Protein AF-A0A4Q9R613-F1 (afdb_monomer_lite)

Radius of gyration: 25.97 Å; chains: 1; bounding box: 37×60×96 Å

Structure (mmCIF, N/CA/C/O backbone):
data_AF-A0A4Q9R613-F1
#
_entry.id   AF-A0A4Q9R613-F1
#
loop_
_atom_site.group_PDB
_atom_site.id
_atom_site.type_symbol
_atom_site.label_atom_id
_atom_site.label_alt_id
_atom_site.label_comp_id
_atom_site.label_asym_id
_atom_site.label_entity_id
_atom_site.label_seq_id
_atom_site.pdbx_PDB_ins_code
_atom_site.Cartn_x
_atom_site.Cartn_y
_atom_site.Cartn_z
_atom_site.occupancy
_atom_site.B_iso_or_equiv
_atom_site.auth_seq_id
_atom_site.auth_comp_id
_atom_site.auth_asym_id
_atom_site.auth_atom_id
_atom_site.pdbx_PDB_model_num
ATOM 1 N N . MET A 1 1 ? -0.806 25.881 56.736 1.00 41.84 1 MET A N 1
ATOM 2 C CA . MET A 1 1 ? -1.755 25.823 55.605 1.00 41.84 1 MET A CA 1
ATOM 3 C C . MET A 1 1 ? -1.585 27.099 54.798 1.00 41.84 1 MET A C 1
ATOM 5 O O . MET A 1 1 ? -1.853 28.168 55.325 1.00 41.84 1 MET A O 1
ATOM 9 N N . LEU A 1 2 ? -1.012 26.982 53.599 1.00 38.47 2 LEU A N 1
ATOM 10 C CA . LEU A 1 2 ? -0.630 28.079 52.703 1.00 38.47 2 LEU A CA 1
ATOM 11 C C . LEU A 1 2 ? -1.694 28.244 51.614 1.00 38.47 2 LEU A C 1
ATOM 13 O O . LEU A 1 2 ? -1.997 27.278 50.921 1.00 38.47 2 LEU A O 1
ATOM 17 N N . LEU A 1 3 ? -2.214 29.458 51.446 1.00 40.72 3 LEU A N 1
ATOM 18 C CA . LEU A 1 3 ? -2.993 29.877 50.281 1.00 40.72 3 LEU A CA 1
ATOM 19 C C . LEU A 1 3 ? -2.857 31.396 50.138 1.00 40.72 3 LEU A C 1
ATOM 21 O O . LEU A 1 3 ? -3.450 32.140 50.912 1.00 40.72 3 LEU A O 1
ATOM 25 N N . ALA A 1 4 ? -2.070 31.846 49.158 1.00 39.19 4 ALA A N 1
ATOM 26 C CA . ALA A 1 4 ? -2.156 33.205 48.631 1.00 39.19 4 ALA A CA 1
ATOM 27 C C . ALA A 1 4 ? -1.574 33.295 47.205 1.00 39.19 4 ALA A C 1
ATOM 29 O O . ALA A 1 4 ? -0.365 33.335 47.015 1.00 39.19 4 ALA A O 1
ATOM 30 N N . TRP A 1 5 ? -2.487 33.260 46.229 1.00 37.53 5 TRP A N 1
ATOM 31 C CA . TRP A 1 5 ? -2.564 34.068 45.003 1.00 37.53 5 TRP A CA 1
ATOM 32 C C . TRP A 1 5 ? -1.259 34.537 44.327 1.00 37.53 5 TRP A C 1
ATOM 34 O O . TRP A 1 5 ? -0.624 35.491 44.766 1.00 37.53 5 TRP A O 1
ATOM 44 N N . ALA A 1 6 ? -0.953 33.952 43.162 1.00 43.75 6 ALA A N 1
ATOM 45 C CA . ALA A 1 6 ? -0.017 34.510 42.186 1.00 43.75 6 ALA A CA 1
ATOM 46 C C . ALA A 1 6 ? -0.787 35.187 41.038 1.00 43.75 6 ALA A C 1
ATOM 48 O O . ALA A 1 6 ? -1.663 34.584 40.416 1.00 43.75 6 ALA A O 1
ATOM 49 N N . VAL A 1 7 ? -0.456 36.456 40.796 1.00 47.44 7 VAL A N 1
ATOM 50 C CA . VAL A 1 7 ? -1.032 37.336 39.774 1.00 47.44 7 VAL A CA 1
ATOM 51 C C . VAL A 1 7 ? -0.390 37.077 38.408 1.00 47.44 7 VAL A C 1
ATOM 53 O O . VAL A 1 7 ? 0.819 36.901 38.280 1.00 47.44 7 VAL A O 1
ATOM 56 N N . LEU A 1 8 ? -1.258 37.071 37.400 1.00 39.12 8 LEU A N 1
ATOM 57 C CA . LEU A 1 8 ? -1.039 36.848 35.977 1.00 39.12 8 LEU A CA 1
ATOM 58 C C . LEU A 1 8 ? -0.235 38.000 35.336 1.00 39.12 8 LEU A C 1
ATOM 60 O O . LEU A 1 8 ? -0.708 39.133 35.287 1.00 39.12 8 LEU A O 1
ATOM 64 N N . GLY A 1 9 ? 0.961 37.712 34.815 1.00 38.75 9 GLY A N 1
ATOM 65 C CA . GLY A 1 9 ? 1.734 38.627 33.969 1.00 38.75 9 GLY A CA 1
ATOM 66 C C . GLY A 1 9 ? 1.474 38.350 32.488 1.00 38.75 9 GLY A C 1
ATOM 67 O O . GLY A 1 9 ? 1.861 37.303 31.975 1.00 38.75 9 GLY A O 1
ATOM 68 N N . VAL A 1 10 ? 0.811 39.281 31.801 1.00 43.41 10 VAL A N 1
ATOM 69 C CA . VAL A 1 10 ? 0.605 39.258 30.346 1.00 43.41 10 VAL A CA 1
ATOM 70 C C . VAL A 1 10 ? 1.831 39.879 29.674 1.00 43.41 10 VAL A C 1
ATOM 72 O O . VAL A 1 10 ? 2.055 41.081 29.791 1.00 43.41 10 VAL A O 1
ATOM 75 N N . GLN A 1 11 ? 2.616 39.077 28.951 1.00 40.66 11 GLN A N 1
ATOM 76 C CA . GLN A 1 11 ? 3.678 39.575 28.074 1.00 40.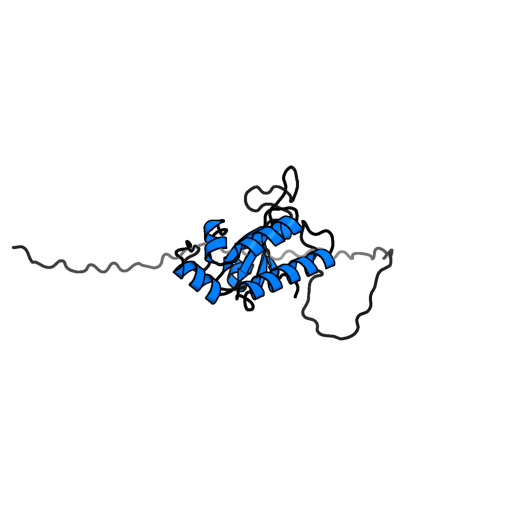66 11 GLN A CA 1
ATOM 77 C C . GLN A 1 11 ? 3.114 39.720 26.653 1.00 40.66 11 GLN A C 1
ATOM 79 O O . GLN A 1 11 ? 2.863 38.731 25.965 1.00 40.66 11 GLN A O 1
ATOM 84 N N . LEU A 1 12 ? 2.902 40.960 26.212 1.00 43.34 12 LEU A N 1
ATOM 85 C CA . LEU A 1 12 ? 2.563 41.286 24.827 1.00 43.34 12 LEU A CA 1
ATOM 86 C C . LEU A 1 12 ? 3.802 41.066 23.945 1.00 43.34 12 LEU A C 1
ATOM 88 O O . LEU A 1 12 ? 4.806 41.763 24.088 1.00 43.34 12 LEU A O 1
ATOM 92 N N . ALA A 1 13 ? 3.740 40.090 23.040 1.00 40.72 13 ALA A N 1
ATOM 93 C CA . ALA A 1 13 ? 4.750 39.896 22.006 1.00 40.72 13 ALA A CA 1
ATOM 94 C C . ALA A 1 13 ? 4.511 40.889 20.856 1.00 40.72 13 ALA A C 1
ATOM 96 O O . ALA A 1 13 ? 3.443 40.907 20.245 1.00 40.72 13 ALA A O 1
ATOM 97 N N . THR A 1 14 ? 5.507 41.720 20.561 1.00 48.66 14 THR A N 1
ATOM 98 C CA . THR A 1 14 ? 5.536 42.602 19.389 1.00 48.66 14 THR A CA 1
ATOM 99 C C . THR A 1 14 ? 5.897 41.812 18.121 1.00 48.66 14 THR A C 1
ATOM 101 O O . THR A 1 14 ? 6.698 40.873 18.191 1.00 48.66 14 THR A O 1
ATOM 104 N N . PRO A 1 15 ? 5.355 42.158 16.936 1.00 41.09 15 PRO A N 1
ATOM 105 C CA . PRO A 1 15 ? 5.739 41.498 15.695 1.00 41.09 15 PRO A CA 1
ATOM 106 C C . PRO A 1 15 ? 7.130 41.958 15.241 1.00 41.09 15 PRO A C 1
ATOM 108 O O . PRO A 1 15 ? 7.387 43.142 15.021 1.00 41.09 15 PRO A O 1
ATOM 111 N N . LYS A 1 16 ? 8.037 40.992 15.070 1.00 36.28 16 LYS A N 1
ATOM 112 C CA . LYS A 1 16 ? 9.360 41.194 14.476 1.00 36.28 16 LYS A CA 1
ATOM 113 C C . LYS A 1 16 ? 9.211 41.353 12.961 1.00 36.28 16 LYS A C 1
ATOM 115 O O . LYS A 1 16 ? 8.991 40.378 12.249 1.00 36.28 16 LYS A O 1
ATOM 120 N N . VAL A 1 17 ? 9.331 42.589 12.482 1.00 42.28 17 VAL A N 1
ATOM 121 C CA . VAL A 1 17 ? 9.425 42.924 11.056 1.00 42.28 17 VAL A CA 1
ATOM 122 C C . VAL A 1 17 ? 10.779 42.437 10.537 1.00 42.28 17 VAL A C 1
ATOM 124 O O . VAL A 1 17 ? 11.825 42.911 10.974 1.00 42.28 17 VAL A O 1
ATOM 127 N N . ALA A 1 18 ? 10.764 41.461 9.631 1.00 39.81 18 ALA A N 1
ATOM 128 C CA . ALA A 1 18 ? 11.949 41.029 8.903 1.00 39.81 18 ALA A CA 1
ATOM 129 C C . ALA A 1 18 ? 12.088 41.874 7.630 1.00 39.81 18 ALA A C 1
ATOM 131 O O . ALA A 1 18 ? 11.365 41.691 6.655 1.00 39.81 18 ALA A O 1
ATOM 132 N N . SER A 1 19 ? 13.020 42.821 7.666 1.00 41.97 19 SER A N 1
ATOM 133 C CA . SER A 1 19 ? 13.536 43.554 6.514 1.00 41.97 19 SER A CA 1
ATOM 134 C C . SER A 1 19 ? 14.522 42.677 5.733 1.00 41.97 19 SER A C 1
ATOM 136 O O . SER A 1 19 ? 15.559 42.291 6.275 1.00 41.97 19 SER A O 1
ATOM 138 N N . GLY A 1 20 ? 14.213 42.390 4.468 1.00 38.34 20 GLY A N 1
ATOM 139 C CA . GLY A 1 20 ? 15.108 41.763 3.492 1.00 38.34 20 GLY A CA 1
ATOM 140 C C . GLY A 1 20 ? 15.030 42.511 2.152 1.00 38.34 20 GLY A C 1
ATOM 141 O O . GLY A 1 20 ? 13.971 43.060 1.843 1.00 38.34 20 GLY A O 1
ATOM 142 N N . PRO A 1 21 ? 16.138 42.615 1.397 1.00 41.75 21 PRO A N 1
ATOM 143 C CA . PRO A 1 21 ? 16.305 43.634 0.368 1.00 41.75 21 PRO A CA 1
ATOM 144 C C . PRO A 1 21 ? 15.532 43.334 -0.919 1.00 41.75 21 PRO A C 1
ATOM 146 O O . PRO A 1 21 ? 15.518 42.214 -1.428 1.00 41.75 21 PRO A O 1
ATOM 149 N N . PHE A 1 22 ? 14.947 44.401 -1.462 1.00 35.00 22 PHE A N 1
ATOM 150 C CA . PHE A 1 22 ? 14.488 44.512 -2.839 1.00 35.00 22 PHE A CA 1
ATOM 151 C C . PHE A 1 22 ? 15.653 44.238 -3.799 1.00 35.00 22 PHE A C 1
ATOM 153 O O . PHE A 1 22 ? 16.636 44.976 -3.795 1.00 35.00 22 PHE A O 1
ATOM 160 N N . TYR A 1 23 ? 15.523 43.227 -4.659 1.00 36.41 23 TYR A N 1
ATOM 161 C CA . TYR A 1 23 ? 16.289 43.169 -5.901 1.00 36.41 23 T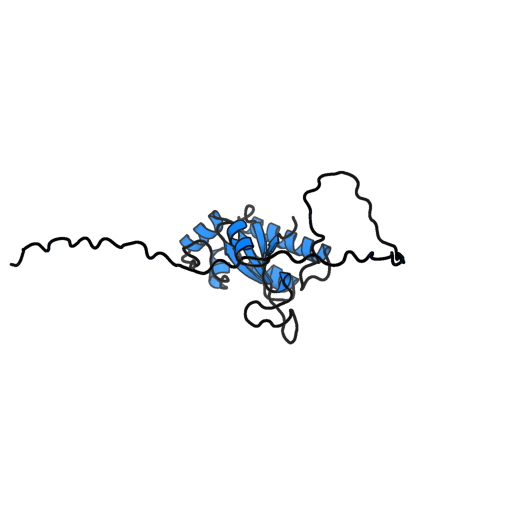YR A CA 1
ATOM 162 C C . TYR A 1 23 ? 15.419 43.717 -7.029 1.00 36.41 23 TYR A C 1
ATOM 164 O O . TYR A 1 23 ? 14.466 43.082 -7.474 1.00 36.41 23 TYR A O 1
ATOM 172 N N . ALA A 1 24 ? 15.760 44.930 -7.458 1.00 36.12 24 ALA A N 1
ATOM 173 C CA . ALA A 1 24 ? 15.358 45.479 -8.738 1.00 36.12 24 ALA A CA 1
ATOM 174 C C . ALA A 1 24 ? 16.059 44.684 -9.850 1.00 36.12 24 ALA A C 1
ATOM 176 O O . ALA A 1 24 ? 17.286 44.572 -9.851 1.00 36.12 24 ALA A O 1
ATOM 177 N N . ALA A 1 25 ? 15.291 44.130 -10.786 1.00 34.41 25 ALA A N 1
ATOM 178 C CA . ALA A 1 25 ? 15.826 43.618 -12.039 1.00 34.41 25 ALA A CA 1
ATOM 179 C C . ALA A 1 25 ? 15.657 44.708 -13.101 1.00 34.41 25 ALA A C 1
ATOM 181 O O . ALA A 1 25 ? 14.560 44.952 -13.597 1.00 34.41 25 ALA A O 1
ATOM 182 N N . THR A 1 26 ? 16.763 45.390 -13.380 1.00 36.84 26 THR A N 1
ATOM 183 C CA . THR A 1 26 ? 16.955 46.291 -14.514 1.00 36.84 26 THR A CA 1
ATOM 184 C C . THR A 1 26 ? 16.805 45.516 -15.821 1.00 36.84 26 THR A C 1
ATOM 186 O O . THR A 1 26 ? 17.412 44.459 -15.999 1.00 36.84 26 THR A O 1
ATOM 189 N N . GLU A 1 27 ? 16.011 46.059 -16.740 1.00 37.31 27 GLU A N 1
ATOM 190 C CA . GLU A 1 27 ? 15.925 45.612 -18.126 1.00 37.31 27 GLU A CA 1
ATOM 191 C C . GLU A 1 27 ? 17.271 45.790 -18.834 1.00 37.31 27 GLU A C 1
ATOM 193 O O . GLU A 1 27 ? 17.858 46.870 -18.822 1.00 37.31 27 GLU A O 1
ATOM 198 N N . HIS A 1 28 ? 17.729 44.746 -19.520 1.00 34.09 28 HIS A N 1
ATOM 199 C CA . HIS A 1 28 ? 18.674 44.885 -20.618 1.00 34.09 28 HIS A CA 1
ATOM 200 C C . HIS A 1 28 ? 18.136 44.120 -21.823 1.00 34.09 28 HIS A C 1
ATOM 202 O O . HIS A 1 28 ? 18.095 42.891 -21.858 1.00 34.09 28 HIS A O 1
ATOM 208 N N . HIS A 1 29 ? 17.717 44.897 -22.819 1.00 36.06 29 HIS A N 1
ATOM 209 C CA . HIS A 1 29 ? 17.602 44.479 -24.206 1.00 36.06 29 HIS A CA 1
ATOM 210 C C . HIS A 1 29 ? 18.889 43.781 -24.651 1.00 36.06 29 HIS A C 1
ATOM 212 O O . HIS A 1 29 ? 19.963 44.262 -24.301 1.00 36.06 29 HIS A O 1
ATOM 218 N N . LEU A 1 30 ? 18.767 42.710 -25.445 1.00 38.47 30 LEU A N 1
ATOM 219 C CA . LEU A 1 30 ? 19.595 42.398 -26.621 1.00 38.47 30 LEU A CA 1
ATOM 220 C C . LEU A 1 30 ? 19.184 41.034 -27.220 1.00 38.47 30 LEU A C 1
ATOM 222 O O . LEU A 1 30 ? 19.173 40.017 -26.537 1.00 38.47 30 LEU A O 1
ATOM 226 N N . GLY A 1 31 ? 18.922 41.026 -28.533 1.00 32.59 31 GLY A N 1
ATOM 227 C CA . GLY A 1 31 ? 19.258 39.897 -29.408 1.00 32.59 31 GLY A CA 1
ATOM 228 C C . GLY A 1 31 ? 18.216 38.794 -29.607 1.00 32.59 31 GLY A C 1
ATOM 229 O O . GLY A 1 31 ? 18.393 37.676 -29.135 1.00 32.59 31 GLY A O 1
ATOM 230 N N . VAL A 1 32 ? 17.198 39.050 -30.434 1.00 37.50 32 VAL A N 1
ATOM 231 C CA . VAL A 1 32 ? 16.425 37.975 -31.078 1.00 37.50 32 VAL A CA 1
ATOM 232 C C . VAL A 1 32 ? 17.303 37.358 -32.167 1.00 37.50 32 VAL A C 1
ATOM 234 O O . VAL A 1 32 ? 17.551 37.992 -33.192 1.00 37.50 32 VAL A O 1
ATOM 237 N N . THR A 1 33 ? 17.778 36.128 -31.967 1.00 39.47 33 THR A N 1
ATOM 238 C CA . THR A 1 33 ? 18.325 35.311 -33.056 1.00 39.47 33 THR A CA 1
ATOM 239 C C . THR A 1 33 ? 17.400 34.132 -33.335 1.00 39.47 33 THR A C 1
ATOM 241 O O . THR A 1 33 ? 17.069 33.315 -32.482 1.00 39.47 33 THR A O 1
ATOM 244 N N . ARG A 1 34 ? 16.924 34.155 -34.578 1.00 35.78 34 ARG A N 1
ATOM 245 C CA . ARG A 1 34 ? 16.162 33.158 -35.322 1.00 35.78 34 ARG A CA 1
ATOM 246 C C . ARG A 1 34 ? 16.779 31.763 -35.165 1.00 35.78 34 ARG A C 1
ATOM 248 O O . ARG A 1 34 ? 17.909 31.560 -35.592 1.00 35.78 34 ARG A O 1
ATOM 255 N N . TRP A 1 35 ? 16.012 30.806 -34.645 1.00 33.69 35 TRP A N 1
ATOM 256 C CA . TRP A 1 35 ? 16.335 29.385 -34.779 1.00 33.69 35 TRP A CA 1
ATOM 257 C C . TRP A 1 35 ? 15.695 28.839 -36.054 1.00 33.69 35 TRP A C 1
ATOM 259 O O . TRP A 1 35 ? 14.472 28.766 -36.180 1.00 33.69 35 TRP A O 1
ATOM 269 N N . GLU A 1 36 ? 16.559 28.520 -37.016 1.00 35.16 36 GLU A N 1
ATOM 270 C CA . GLU A 1 36 ? 16.264 27.692 -38.179 1.00 35.16 36 GLU A CA 1
ATOM 271 C C . GLU A 1 36 ? 15.784 26.297 -37.766 1.00 35.16 36 GLU A C 1
ATOM 273 O O . GLU A 1 36 ? 16.200 25.725 -36.758 1.00 35.16 36 GLU A O 1
ATOM 278 N N . ALA A 1 37 ? 14.890 25.760 -38.591 1.00 41.53 37 ALA A N 1
ATOM 279 C CA . ALA A 1 37 ? 14.351 24.420 -38.494 1.00 41.53 37 ALA A CA 1
ATOM 280 C C . ALA A 1 37 ? 15.439 23.349 -38.691 1.00 41.53 37 ALA A C 1
ATOM 282 O O . ALA A 1 37 ? 16.203 23.404 -39.651 1.00 41.53 37 ALA A O 1
ATOM 283 N N . ALA A 1 38 ? 15.424 22.321 -37.840 1.00 35.16 38 ALA A N 1
ATOM 284 C CA . ALA A 1 38 ? 16.093 21.047 -38.089 1.00 35.16 38 ALA A CA 1
ATOM 285 C C . ALA A 1 38 ? 15.040 19.946 -38.348 1.00 35.16 38 ALA A C 1
ATOM 287 O O . ALA A 1 38 ? 13.942 19.995 -37.780 1.00 35.16 38 ALA A O 1
ATOM 288 N N . PRO A 1 39 ? 15.331 18.981 -39.239 1.00 39.78 39 PRO A N 1
ATOM 289 C CA . PRO A 1 39 ? 14.332 18.126 -39.865 1.00 39.78 39 PRO A CA 1
ATOM 290 C C . PRO A 1 39 ? 13.837 17.016 -38.935 1.00 39.78 39 PRO A C 1
ATOM 292 O O . PRO A 1 39 ? 14.596 16.380 -38.206 1.00 39.78 39 PRO A O 1
ATOM 295 N N . ARG A 1 40 ? 12.532 16.749 -39.024 1.00 39.97 40 ARG A N 1
ATOM 296 C CA . ARG A 1 40 ? 11.885 15.567 -38.455 1.00 39.97 40 ARG A CA 1
ATOM 297 C C . ARG A 1 40 ? 12.304 14.334 -39.257 1.00 39.97 40 ARG A C 1
ATOM 299 O O . ARG A 1 40 ? 11.764 14.100 -40.334 1.00 39.97 40 ARG A O 1
ATOM 306 N N . LEU A 1 41 ? 13.228 13.542 -38.720 1.00 38.50 41 LEU A N 1
ATOM 307 C CA . LEU A 1 41 ? 13.344 12.132 -39.083 1.00 38.50 41 LEU A CA 1
ATOM 308 C C . LEU A 1 41 ? 12.422 11.340 -38.157 1.00 38.50 41 LEU A C 1
ATOM 310 O O . LEU A 1 41 ? 12.597 11.332 -36.939 1.00 38.50 41 LEU A O 1
ATOM 314 N N . GLY A 1 42 ? 11.383 10.768 -38.758 1.00 34.44 42 GLY A N 1
ATOM 315 C CA . GLY A 1 42 ? 10.465 9.856 -38.100 1.00 34.44 42 GLY A CA 1
ATOM 316 C C . GLY A 1 42 ? 11.105 8.495 -37.857 1.00 34.44 42 GLY A C 1
ATOM 317 O O . GLY A 1 42 ? 11.936 8.048 -38.643 1.00 34.44 42 GLY A O 1
ATOM 318 N N . LEU A 1 43 ? 10.663 7.857 -36.776 1.00 39.22 43 LEU A N 1
ATOM 319 C CA . LEU A 1 43 ? 10.394 6.426 -36.757 1.00 39.22 43 LEU A CA 1
ATOM 320 C C . LEU A 1 43 ? 9.097 6.177 -35.960 1.00 39.22 43 LEU A C 1
ATOM 322 O O . LEU A 1 43 ? 9.049 6.276 -34.735 1.00 39.22 43 LEU A O 1
ATOM 326 N N . ASP A 1 44 ? 8.022 6.006 -36.727 1.00 38.62 44 ASP A N 1
ATOM 327 C CA . ASP A 1 44 ? 6.978 4.974 -36.621 1.00 38.62 44 ASP A CA 1
ATOM 328 C C . ASP A 1 44 ? 7.401 3.714 -35.841 1.00 38.62 44 ASP A C 1
ATOM 330 O O . ASP A 1 44 ? 8.566 3.346 -35.820 1.00 38.62 44 ASP A O 1
ATOM 334 N N . ALA A 1 45 ? 6.563 2.940 -35.159 1.00 36.22 45 ALA A N 1
ATOM 335 C CA . ALA A 1 45 ? 5.127 2.838 -34.920 1.00 36.22 45 ALA A CA 1
ATOM 336 C C . ALA A 1 45 ? 5.003 2.330 -33.459 1.00 36.22 45 ALA A C 1
ATOM 338 O O . ALA A 1 45 ? 5.976 1.835 -32.907 1.00 36.22 45 ALA A O 1
ATOM 339 N N . TRP A 1 46 ? 3.941 2.577 -32.700 1.00 30.09 46 TRP A N 1
ATOM 340 C CA . TRP A 1 46 ? 2.795 1.680 -32.532 1.00 30.09 46 TRP A CA 1
ATOM 341 C C . TRP A 1 46 ? 1.653 2.552 -31.990 1.00 30.09 46 TRP A C 1
ATOM 343 O O . TRP A 1 46 ? 1.607 2.896 -30.811 1.00 30.09 46 TRP A O 1
ATOM 353 N N . THR A 1 47 ? 0.749 2.965 -32.872 1.00 33.69 47 THR A N 1
ATOM 354 C CA . THR A 1 47 ? -0.492 3.663 -32.531 1.00 33.69 47 THR A CA 1
ATOM 355 C C . THR A 1 47 ? -1.626 2.651 -32.453 1.00 33.69 47 THR A C 1
ATOM 357 O O . THR A 1 47 ? -2.198 2.267 -33.472 1.00 33.69 47 THR A O 1
ATOM 360 N N . THR A 1 48 ? -2.015 2.251 -31.244 1.00 35.59 48 THR A N 1
ATOM 361 C CA . THR A 1 48 ? -3.326 1.628 -31.027 1.00 35.59 48 THR A CA 1
ATOM 362 C C . THR A 1 48 ? -4.340 2.738 -30.772 1.00 35.59 48 THR A C 1
ATOM 364 O O . THR A 1 48 ? -4.338 3.408 -29.742 1.00 35.59 48 THR A O 1
ATOM 367 N N . LYS A 1 49 ? -5.173 2.979 -31.782 1.00 32.31 49 LYS A N 1
ATOM 368 C CA . LYS A 1 49 ? -6.249 3.966 -31.803 1.00 32.31 49 LYS A CA 1
ATOM 369 C C . LYS A 1 49 ? -7.397 3.493 -30.906 1.00 32.31 49 LYS A C 1
ATOM 371 O O . LYS A 1 49 ? -8.161 2.627 -31.318 1.00 32.31 49 LYS A O 1
ATOM 376 N N . PHE A 1 50 ? -7.564 4.103 -29.735 1.00 37.38 50 PHE A N 1
ATOM 377 C CA . PHE A 1 50 ? -8.850 4.109 -29.036 1.00 37.38 50 PHE A CA 1
ATOM 378 C C . PHE A 1 50 ? -9.475 5.492 -29.187 1.00 37.38 50 PHE A C 1
ATOM 380 O O . PHE A 1 50 ? -8.980 6.490 -28.672 1.00 37.38 50 PHE A O 1
ATOM 387 N N . ALA A 1 51 ? -10.533 5.543 -29.992 1.00 39.56 51 ALA A N 1
ATOM 388 C CA . ALA A 1 51 ? -11.395 6.699 -30.120 1.00 39.56 51 ALA A CA 1
ATOM 389 C C . ALA A 1 51 ? -12.393 6.690 -28.960 1.00 39.56 51 ALA A C 1
ATOM 391 O O . ALA A 1 51 ? -13.138 5.722 -28.824 1.00 39.56 51 ALA A O 1
ATOM 392 N N . SER A 1 52 ? -12.389 7.750 -28.153 1.00 41.91 52 SER A N 1
ATOM 393 C CA . SER A 1 52 ? -13.544 8.477 -27.589 1.00 41.91 52 SER A CA 1
ATOM 394 C C . SER A 1 52 ? -13.032 9.316 -26.422 1.00 41.91 52 SER A C 1
ATOM 396 O O . SER A 1 52 ? -12.366 8.803 -25.527 1.00 41.91 52 SER A O 1
ATOM 398 N N .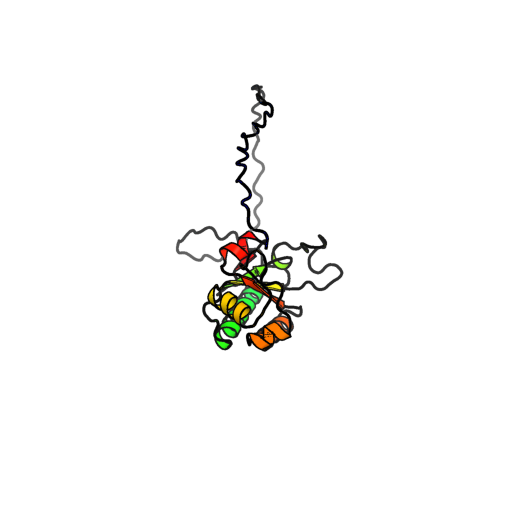 GLY A 1 53 ? -13.245 10.626 -26.514 1.00 46.69 53 GLY A N 1
ATOM 399 C CA . GLY A 1 53 ? -12.659 11.617 -25.626 1.00 46.69 53 GLY A CA 1
ATOM 400 C C . GLY A 1 53 ? -13.175 11.527 -24.196 1.00 46.69 53 GLY A C 1
ATOM 401 O O . GLY A 1 53 ? -14.372 11.420 -23.981 1.00 46.69 53 GLY A O 1
ATOM 402 N N . ASP A 1 54 ? -12.229 11.623 -23.267 1.00 34.59 54 ASP A N 1
ATOM 403 C CA . ASP A 1 54 ? -12.311 12.443 -22.062 1.00 34.59 54 ASP A CA 1
ATOM 404 C C . ASP A 1 54 ? -10.872 12.717 -21.609 1.00 34.59 54 ASP A C 1
ATOM 406 O O . ASP A 1 54 ? -10.158 11.859 -21.089 1.00 34.59 54 ASP A O 1
ATOM 410 N N . THR A 1 55 ? -10.384 13.920 -21.906 1.00 40.66 55 THR A N 1
ATOM 411 C CA . THR A 1 55 ? -9.038 14.358 -21.536 1.00 40.66 55 THR A CA 1
ATOM 412 C C . THR A 1 55 ? -9.017 14.812 -20.083 1.00 40.66 55 THR A C 1
ATOM 414 O O . THR A 1 55 ? -9.239 15.984 -19.788 1.00 40.66 55 THR A O 1
ATOM 417 N N . VAL A 1 56 ? -8.655 13.901 -19.184 1.00 39.34 56 VAL A N 1
ATOM 418 C CA . VAL A 1 56 ? -7.892 14.249 -17.980 1.00 39.34 56 VAL A CA 1
ATOM 419 C C . VAL A 1 56 ? -6.498 13.680 -18.211 1.00 39.34 56 VAL A C 1
ATOM 421 O O . VAL A 1 56 ? -6.349 12.480 -18.416 1.00 39.34 56 VAL A O 1
ATOM 424 N N . GLY A 1 57 ? -5.486 14.543 -18.306 1.00 34.84 57 GLY A N 1
ATOM 425 C CA . GLY A 1 57 ? -4.144 14.179 -18.759 1.00 34.84 57 GLY A CA 1
ATOM 426 C C . GLY A 1 57 ? -3.466 13.116 -17.891 1.00 34.84 57 GLY A C 1
ATOM 427 O O . GLY A 1 57 ? -2.717 13.445 -16.974 1.00 34.84 57 GLY A O 1
ATOM 428 N N . ALA A 1 58 ? -3.659 11.842 -18.227 1.00 39.34 58 ALA A N 1
ATOM 429 C CA . ALA A 1 58 ? -2.785 10.769 -17.792 1.00 39.34 58 ALA A CA 1
ATOM 430 C C . ALA A 1 58 ? -1.477 10.905 -18.578 1.00 39.34 58 ALA A C 1
ATOM 432 O O . ALA A 1 58 ? -1.359 10.468 -19.723 1.00 39.34 58 ALA A O 1
ATOM 433 N N . LYS A 1 59 ? -0.485 11.565 -17.969 1.00 39.53 59 LYS A N 1
ATOM 434 C CA . LYS A 1 59 ? 0.926 11.395 -18.340 1.00 39.53 59 LYS A CA 1
ATOM 435 C C . LYS A 1 59 ? 1.128 9.889 -18.503 1.00 39.53 59 LYS A C 1
ATOM 437 O O . LYS A 1 59 ? 0.826 9.187 -17.544 1.00 39.53 59 LYS A O 1
ATOM 442 N N . ALA A 1 60 ? 1.558 9.407 -19.674 1.00 42.84 60 ALA A N 1
ATOM 443 C CA . ALA A 1 60 ? 1.829 7.985 -19.884 1.00 42.84 60 ALA A CA 1
ATOM 444 C C . ALA A 1 60 ? 2.718 7.502 -18.732 1.00 42.84 60 ALA A C 1
ATOM 446 O O . ALA A 1 60 ? 3.891 7.875 -18.643 1.00 42.84 60 ALA A O 1
ATOM 447 N N . THR A 1 61 ? 2.118 6.814 -17.765 1.00 56.88 61 THR A N 1
ATOM 448 C CA . THR A 1 61 ? 2.778 6.462 -16.519 1.00 56.88 61 THR A CA 1
ATOM 449 C C . THR A 1 61 ? 3.743 5.365 -16.891 1.00 56.88 61 THR A C 1
ATOM 451 O O . THR A 1 61 ? 3.337 4.243 -17.185 1.00 56.88 61 THR A O 1
ATOM 454 N N . ALA A 1 62 ? 5.029 5.714 -16.958 1.00 80.06 62 ALA A N 1
ATOM 455 C CA . ALA A 1 62 ? 6.079 4.722 -17.068 1.00 80.06 62 ALA A CA 1
ATOM 456 C C . ALA A 1 62 ? 5.802 3.641 -16.018 1.00 80.06 62 ALA A C 1
ATOM 458 O O . ALA A 1 62 ? 5.546 3.965 -14.855 1.00 80.06 62 ALA A O 1
ATOM 459 N N . VAL A 1 63 ? 5.790 2.382 -16.458 1.00 90.62 63 VAL A N 1
ATOM 460 C CA . VAL A 1 63 ? 5.554 1.231 -15.585 1.00 90.62 63 VAL A CA 1
ATOM 461 C C . VAL A 1 63 ? 6.495 1.355 -14.381 1.00 90.62 63 VAL A C 1
ATOM 463 O O . VAL A 1 63 ? 7.704 1.526 -14.593 1.00 90.62 63 VAL A O 1
ATOM 466 N N . PRO A 1 64 ? 5.979 1.337 -13.135 1.00 94.75 64 PRO A N 1
ATOM 467 C CA . PRO A 1 64 ? 6.831 1.469 -11.964 1.00 94.75 64 PRO A CA 1
ATOM 468 C C . PRO A 1 64 ? 7.929 0.401 -11.942 1.00 94.75 64 PRO A C 1
ATOM 470 O O . PRO A 1 64 ? 7.771 -0.705 -12.465 1.00 94.75 64 PRO A O 1
ATOM 473 N N . LYS A 1 65 ? 9.073 0.731 -11.341 1.00 95.31 65 LYS A N 1
ATOM 474 C CA . LYS A 1 65 ? 10.194 -0.204 -11.235 1.00 95.31 65 LYS A CA 1
ATOM 475 C C . LYS A 1 65 ? 9.779 -1.435 -10.436 1.00 95.31 65 LYS A C 1
ATOM 477 O O . LYS A 1 65 ? 9.017 -1.333 -9.483 1.00 95.31 65 LYS A O 1
ATOM 482 N N . GLY A 1 66 ? 10.306 -2.588 -10.835 1.00 94.19 66 GLY A N 1
ATOM 483 C CA . GLY A 1 66 ? 9.978 -3.882 -10.240 1.00 94.19 66 GLY A CA 1
ATOM 484 C C . GLY A 1 66 ? 8.816 -4.615 -10.914 1.00 94.19 66 GLY A C 1
ATOM 485 O O . GLY A 1 66 ? 8.640 -5.791 -10.624 1.00 94.19 66 GLY A O 1
ATOM 486 N N . PHE A 1 67 ? 8.091 -3.974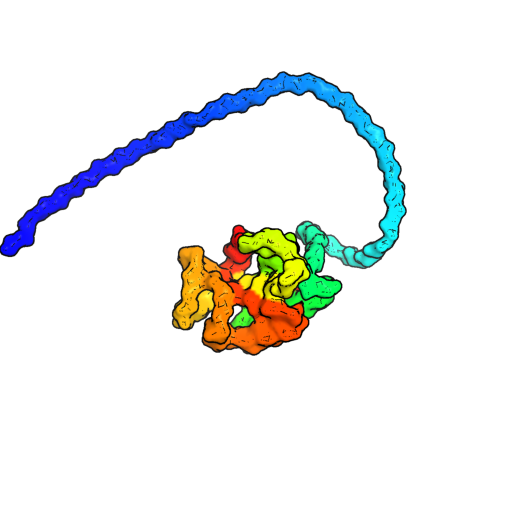 -11.839 1.00 95.94 67 PHE A N 1
ATOM 487 C CA . PHE A 1 67 ? 7.124 -4.640 -12.716 1.00 95.94 67 PHE A CA 1
ATOM 488 C C . PHE A 1 67 ? 7.718 -4.872 -14.103 1.00 95.94 67 PHE A C 1
ATOM 490 O O . PHE A 1 67 ? 8.435 -4.028 -14.645 1.00 95.94 67 PHE A O 1
ATOM 497 N N . SER A 1 68 ? 7.395 -6.020 -14.690 1.00 93.81 68 SER A N 1
ATOM 498 C CA . SER A 1 68 ? 7.873 -6.410 -16.023 1.00 93.81 68 SER A CA 1
ATOM 499 C C . SER A 1 68 ? 7.121 -5.714 -17.162 1.00 93.81 68 SER A C 1
ATOM 501 O O . SER A 1 68 ? 7.653 -5.556 -18.259 1.00 93.81 68 SER A O 1
ATOM 503 N N . SER A 1 69 ? 5.874 -5.306 -16.914 1.00 94.19 69 SER A N 1
ATOM 504 C CA . SER A 1 69 ? 4.973 -4.709 -17.901 1.00 94.19 69 SER A CA 1
ATOM 505 C C . SER A 1 69 ? 3.823 -3.954 -17.227 1.00 94.19 69 SER A C 1
ATOM 507 O O . SER A 1 69 ? 3.607 -4.068 -16.019 1.00 94.19 69 SER A O 1
ATOM 509 N N . ALA A 1 70 ? 3.054 -3.198 -18.016 1.00 93.81 70 ALA A N 1
ATOM 510 C CA . ALA A 1 70 ? 1.828 -2.561 -17.538 1.00 93.81 70 ALA A CA 1
ATOM 511 C C . ALA A 1 70 ? 0.779 -3.596 -17.088 1.00 93.81 70 ALA A C 1
ATOM 513 O O . ALA A 1 70 ? 0.112 -3.378 -16.081 1.00 93.81 70 ALA A O 1
ATOM 514 N N . ASP A 1 71 ? 0.690 -4.740 -17.773 1.00 95.06 71 ASP A N 1
ATOM 515 C CA . ASP A 1 71 ? -0.222 -5.833 -17.411 1.00 95.06 71 ASP A CA 1
ATOM 516 C C . ASP A 1 71 ? 0.162 -6.483 -16.079 1.00 95.06 71 ASP A C 1
ATOM 518 O O . ASP A 1 71 ? -0.702 -6.831 -15.277 1.00 95.06 71 ASP A O 1
ATOM 522 N N . ASP A 1 72 ? 1.460 -6.638 -15.821 1.00 95.69 72 ASP A N 1
ATOM 523 C CA . ASP A 1 72 ? 1.969 -7.144 -14.545 1.00 95.69 72 ASP A CA 1
ATOM 524 C C . ASP A 1 72 ? 1.599 -6.201 -13.390 1.00 95.69 72 ASP A C 1
ATOM 526 O O . ASP A 1 72 ? 1.053 -6.634 -12.372 1.00 95.69 72 ASP A O 1
ATOM 530 N N . PHE A 1 73 ? 1.775 -4.892 -13.598 1.00 96.56 73 PHE A N 1
ATOM 531 C CA . PHE A 1 73 ? 1.345 -3.866 -12.649 1.00 96.56 73 PHE A CA 1
ATOM 532 C C . PHE A 1 73 ? -0.177 -3.857 -12.436 1.00 96.56 73 PHE A C 1
ATOM 534 O O . PHE A 1 73 ? -0.641 -3.777 -11.297 1.00 96.56 73 PHE A O 1
ATOM 541 N N . ALA A 1 74 ? -0.964 -3.995 -13.505 1.00 96.00 74 ALA A N 1
ATOM 542 C CA . ALA A 1 74 ? -2.420 -4.056 -13.421 1.00 96.00 74 ALA A CA 1
ATOM 543 C C . ALA A 1 74 ? -2.899 -5.282 -12.638 1.00 96.00 74 ALA A C 1
ATOM 545 O O . ALA A 1 74 ? -3.729 -5.155 -11.740 1.00 96.00 74 ALA A O 1
ATOM 546 N N . ARG A 1 75 ? -2.323 -6.461 -12.898 1.00 97.06 75 ARG A N 1
ATOM 547 C CA . ARG A 1 75 ? -2.657 -7.681 -12.149 1.00 97.06 75 ARG A CA 1
ATOM 548 C C . ARG A 1 75 ? -2.246 -7.587 -10.681 1.00 97.06 75 ARG A C 1
ATOM 550 O O . ARG A 1 75 ? -2.976 -8.069 -9.828 1.00 97.06 75 ARG A O 1
ATOM 557 N N . PHE A 1 76 ? -1.110 -6.960 -10.368 1.00 98.06 76 PHE A N 1
ATOM 558 C CA . PHE A 1 76 ? -0.736 -6.681 -8.979 1.00 98.06 76 PHE A CA 1
ATOM 559 C C . PHE A 1 76 ? -1.756 -5.760 -8.290 1.00 98.06 76 PHE A C 1
ATOM 561 O O . PHE A 1 76 ? -2.110 -5.985 -7.131 1.00 98.06 76 PHE A O 1
ATOM 568 N N . GLY A 1 77 ? -2.262 -4.750 -9.006 1.00 97.56 77 GLY A N 1
ATOM 569 C CA . GLY A 1 77 ? -3.350 -3.890 -8.539 1.00 97.56 77 GLY A CA 1
ATOM 570 C C . GLY A 1 77 ? -4.630 -4.668 -8.236 1.00 97.56 77 GLY A C 1
ATOM 571 O O . GLY A 1 77 ? -5.157 -4.552 -7.128 1.00 97.56 77 GLY A O 1
ATOM 572 N N . ALA A 1 78 ? -5.068 -5.516 -9.169 1.00 97.69 78 ALA A N 1
ATOM 573 C CA . ALA A 1 78 ? -6.238 -6.377 -9.003 1.00 97.69 78 ALA A CA 1
ATOM 574 C C . ALA A 1 78 ? -6.090 -7.319 -7.794 1.00 97.69 78 ALA A C 1
ATOM 576 O O . ALA A 1 78 ? -6.919 -7.286 -6.888 1.00 97.69 78 ALA A O 1
ATOM 577 N N . ASP A 1 79 ? -4.978 -8.058 -7.701 1.00 97.94 79 ASP A N 1
ATOM 578 C CA . ASP A 1 79 ? -4.679 -8.942 -6.566 1.00 97.94 79 ASP A CA 1
ATOM 579 C C . ASP A 1 79 ? -4.717 -8.200 -5.220 1.00 97.94 79 ASP A C 1
ATOM 581 O O . ASP A 1 79 ? -5.217 -8.727 -4.220 1.00 97.94 79 ASP A O 1
ATOM 585 N N . THR A 1 80 ? -4.187 -6.971 -5.188 1.00 98.44 80 THR A N 1
ATOM 586 C CA . THR A 1 80 ? -4.177 -6.134 -3.982 1.00 98.44 80 THR A CA 1
ATOM 587 C C . THR A 1 80 ? -5.600 -5.769 -3.568 1.00 98.44 80 THR A C 1
ATOM 589 O O . THR A 1 80 ? -5.958 -5.926 -2.400 1.00 98.44 80 THR A O 1
ATOM 592 N N . ARG A 1 81 ? -6.433 -5.314 -4.510 1.00 98.19 81 ARG A N 1
ATOM 593 C CA . ARG A 1 81 ? -7.827 -4.916 -4.251 1.00 98.19 81 ARG A CA 1
ATOM 594 C C . ARG A 1 81 ? -8.703 -6.108 -3.868 1.00 98.19 81 ARG A C 1
ATOM 596 O O . ARG A 1 81 ? -9.479 -6.004 -2.916 1.00 98.19 81 ARG A O 1
ATOM 603 N N . ASP A 1 82 ? -8.529 -7.250 -4.522 1.00 97.81 82 ASP A N 1
ATOM 604 C CA . ASP A 1 82 ? -9.225 -8.494 -4.181 1.00 97.81 82 ASP A CA 1
ATOM 605 C C . ASP A 1 82 ? -8.848 -8.972 -2.779 1.00 97.81 82 ASP A C 1
ATOM 607 O O . ASP A 1 82 ? -9.698 -9.396 -1.996 1.00 97.81 82 ASP A O 1
ATOM 611 N N . GLY A 1 83 ? -7.565 -8.885 -2.434 1.00 97.94 83 GLY A N 1
ATOM 612 C CA . GLY A 1 83 ? -7.067 -9.180 -1.098 1.00 97.94 83 GLY A CA 1
ATOM 613 C C . GLY A 1 83 ? -7.642 -8.275 -0.017 1.00 97.94 83 GLY A C 1
ATOM 614 O O . GLY A 1 83 ? -8.109 -8.767 1.009 1.00 97.94 83 GLY A O 1
ATOM 615 N N . LEU A 1 84 ? -7.646 -6.963 -0.258 1.00 98.44 84 LEU A N 1
ATOM 616 C CA . LEU A 1 84 ? -8.244 -5.983 0.649 1.00 98.44 84 LEU A CA 1
ATOM 617 C C . LEU A 1 84 ? -9.742 -6.245 0.820 1.00 98.44 84 LEU A C 1
ATOM 619 O O . LEU A 1 84 ? -10.235 -6.261 1.944 1.00 98.44 84 LEU A O 1
ATOM 623 N N . THR A 1 85 ? -10.454 -6.538 -0.268 1.00 98.00 85 THR A N 1
ATOM 624 C CA . THR A 1 85 ? -11.881 -6.882 -0.235 1.00 98.00 85 THR A CA 1
ATOM 625 C C . THR A 1 85 ? -12.137 -8.138 0.596 1.00 98.00 85 THR A C 1
ATOM 627 O O . THR A 1 85 ? -12.999 -8.119 1.472 1.00 98.00 85 THR A O 1
ATOM 630 N N . ARG A 1 86 ? -11.348 -9.205 0.401 1.00 97.62 86 ARG A N 1
ATOM 631 C CA . ARG A 1 86 ? -11.426 -10.437 1.210 1.00 97.62 86 ARG A CA 1
ATOM 632 C C . ARG A 1 86 ? -11.147 -10.195 2.695 1.00 97.62 86 ARG A C 1
ATOM 634 O O . ARG A 1 86 ? -11.738 -10.870 3.531 1.00 97.62 86 ARG A O 1
ATOM 641 N N . ALA A 1 87 ? -10.289 -9.230 3.020 1.00 96.81 87 ALA A N 1
ATOM 642 C CA . ALA A 1 87 ? -10.005 -8.811 4.393 1.00 96.81 87 ALA A CA 1
ATOM 643 C C . ALA A 1 87 ? -11.068 -7.857 4.986 1.00 96.81 87 ALA A C 1
ATOM 645 O O . ALA A 1 87 ? -10.948 -7.453 6.140 1.00 96.81 87 ALA A O 1
ATOM 646 N N . GLY A 1 88 ? -12.115 -7.505 4.229 1.00 97.81 88 GLY A N 1
ATOM 647 C CA . GLY A 1 88 ? -13.191 -6.613 4.675 1.00 97.81 88 GLY A CA 1
ATOM 648 C C . GLY A 1 88 ? -12.932 -5.124 4.429 1.00 97.81 88 GLY A C 1
ATOM 649 O O . GLY A 1 88 ? -13.625 -4.283 4.994 1.00 97.81 88 GLY A O 1
ATOM 650 N N . TYR A 1 89 ? -11.960 -4.786 3.581 1.00 97.69 89 TYR A N 1
ATOM 651 C CA . TYR A 1 89 ? -11.487 -3.424 3.321 1.00 97.69 89 TYR A CA 1
ATOM 652 C C . TYR A 1 89 ? -11.655 -2.995 1.855 1.00 97.69 89 TYR A C 1
ATOM 654 O O . TYR A 1 89 ? -10.768 -2.380 1.265 1.00 97.69 89 TYR A O 1
ATOM 662 N N . GLY A 1 90 ? -12.793 -3.325 1.237 1.00 95.44 90 GLY A N 1
ATOM 663 C CA . GLY A 1 90 ? -13.044 -3.054 -0.189 1.00 95.44 90 GLY A CA 1
ATOM 664 C C . GLY A 1 90 ? -13.108 -1.567 -0.578 1.00 95.44 90 GLY A C 1
ATOM 665 O O . GLY A 1 90 ? -13.057 -1.245 -1.760 1.00 95.44 90 GLY A O 1
ATOM 666 N N . ASN A 1 91 ? -13.207 -0.655 0.393 1.00 94.19 91 ASN A N 1
ATOM 667 C CA . ASN A 1 91 ? -13.197 0.797 0.184 1.00 94.19 91 ASN A CA 1
ATOM 668 C C . ASN A 1 91 ? -11.796 1.431 0.286 1.00 94.19 91 ASN A C 1
ATOM 670 O O . ASN A 1 91 ? -11.669 2.642 0.113 1.00 94.19 91 ASN A O 1
ATOM 674 N N . VAL A 1 92 ? -10.757 0.647 0.589 1.00 97.94 92 VAL A N 1
ATOM 675 C CA . VAL A 1 92 ? -9.379 1.142 0.684 1.00 97.94 92 VAL A CA 1
ATOM 676 C C . VAL A 1 92 ? -8.827 1.428 -0.704 1.00 97.94 92 VAL A C 1
ATOM 678 O O . VAL A 1 92 ? -8.924 0.592 -1.601 1.00 97.94 92 VAL A O 1
ATOM 681 N N . GLU A 1 93 ? -8.171 2.579 -0.856 1.00 98.19 93 GLU A N 1
ATOM 682 C CA . GLU A 1 93 ? -7.430 2.908 -2.071 1.00 98.19 93 GLU A CA 1
ATOM 683 C C . GLU A 1 93 ? -5.935 2.581 -1.890 1.00 98.19 93 GLU A C 1
ATOM 685 O O . GLU A 1 93 ? -5.249 3.258 -1.115 1.00 98.19 93 GLU A O 1
ATOM 690 N N . PRO A 1 94 ? -5.408 1.540 -2.565 1.00 98.12 94 PRO A N 1
ATOM 691 C CA . PRO A 1 94 ? -3.998 1.195 -2.518 1.00 98.12 94 PRO A CA 1
ATOM 692 C C . PRO A 1 94 ? -3.176 2.029 -3.511 1.00 98.12 94 PRO A C 1
ATOM 694 O O . PRO A 1 94 ? -3.509 2.169 -4.691 1.00 98.12 94 PRO A O 1
ATOM 697 N N . ILE A 1 95 ? -2.056 2.559 -3.033 1.00 98.31 95 ILE A N 1
ATOM 698 C CA . ILE A 1 95 ? -1.185 3.479 -3.764 1.00 98.31 95 ILE A CA 1
ATOM 699 C C . ILE A 1 95 ? 0.256 2.984 -3.638 1.00 98.31 95 ILE A C 1
ATOM 701 O O . ILE A 1 95 ? 0.782 2.883 -2.533 1.00 98.31 95 ILE A O 1
ATOM 705 N N . LEU A 1 96 ? 0.917 2.709 -4.761 1.00 97.69 96 LEU A N 1
ATOM 706 C CA . LEU A 1 96 ? 2.344 2.398 -4.783 1.00 97.69 96 LEU A CA 1
ATOM 707 C C . LEU A 1 96 ? 3.153 3.670 -4.529 1.00 97.69 96 LEU A C 1
ATOM 709 O O . LEU A 1 96 ? 2.891 4.710 -5.138 1.00 97.69 96 LEU A O 1
ATOM 713 N N . GLN A 1 97 ? 4.155 3.581 -3.662 1.00 94.94 97 GLN A N 1
ATOM 714 C CA . GLN A 1 97 ? 5.011 4.696 -3.281 1.00 94.94 97 GLN A CA 1
ATOM 715 C C . GLN A 1 97 ? 6.497 4.343 -3.352 1.00 94.94 97 GLN A C 1
ATOM 717 O O . GLN A 1 97 ? 6.914 3.211 -3.600 1.00 94.94 97 GLN A O 1
ATOM 722 N N . GLY A 1 98 ? 7.314 5.364 -3.108 1.00 92.00 98 GLY A N 1
ATOM 723 C CA . GLY A 1 98 ? 8.716 5.180 -2.776 1.00 92.00 98 GLY A CA 1
ATOM 724 C C . GLY A 1 98 ? 9.564 4.805 -3.983 1.00 92.00 98 GLY A C 1
ATOM 725 O O . GLY A 1 98 ? 9.396 5.341 -5.082 1.00 92.00 98 GLY A O 1
ATOM 726 N N . SER A 1 99 ? 10.532 3.920 -3.751 1.00 92.38 99 SER A N 1
ATOM 727 C CA . SER A 1 99 ? 11.612 3.682 -4.712 1.00 92.38 99 SER A CA 1
ATOM 728 C C . SER A 1 99 ? 11.149 3.027 -6.014 1.00 92.38 99 SER A C 1
ATOM 730 O O . SER A 1 99 ? 11.767 3.256 -7.052 1.00 92.38 99 SER A O 1
ATOM 732 N N . ALA A 1 100 ? 10.029 2.298 -5.993 1.00 92.00 100 ALA A N 1
ATOM 733 C CA . ALA A 1 100 ? 9.408 1.749 -7.196 1.00 92.00 100 ALA A CA 1
ATOM 734 C C . ALA A 1 100 ? 8.891 2.851 -8.139 1.00 92.00 100 ALA A C 1
ATOM 736 O O . ALA A 1 100 ? 8.946 2.710 -9.359 1.00 92.00 100 ALA A O 1
ATOM 737 N N . VAL A 1 101 ? 8.439 3.980 -7.585 1.00 93.00 101 VAL A N 1
ATOM 738 C CA . VAL A 1 101 ? 7.918 5.116 -8.360 1.00 93.00 101 VAL A CA 1
ATOM 739 C C . VAL A 1 101 ? 9.042 6.048 -8.813 1.00 93.00 101 VAL A C 1
ATOM 741 O O . VAL A 1 101 ? 9.039 6.525 -9.944 1.00 93.00 101 VAL A O 1
ATOM 744 N N . THR A 1 102 ? 10.018 6.320 -7.946 1.00 91.06 102 THR A N 1
ATOM 745 C CA . THR A 1 102 ? 11.102 7.278 -8.234 1.00 91.06 102 THR A CA 1
ATOM 746 C C . THR A 1 102 ? 12.309 6.658 -8.930 1.00 91.06 102 THR A C 1
ATOM 748 O O . THR A 1 102 ? 13.140 7.384 -9.469 1.00 91.06 102 THR A O 1
ATOM 751 N N . GLY A 1 103 ? 12.454 5.333 -8.873 1.00 90.31 103 GLY A N 1
ATOM 752 C CA . GLY A 1 103 ? 13.659 4.624 -9.294 1.00 90.31 103 GLY A CA 1
ATOM 753 C C . GLY A 1 103 ? 14.834 4.728 -8.318 1.00 90.31 103 GLY A C 1
ATOM 754 O O . GLY A 1 103 ? 15.921 4.261 -8.651 1.00 90.31 103 GLY A O 1
ATOM 755 N N . GLN A 1 104 ? 14.646 5.308 -7.128 1.00 90.56 104 GLN A N 1
ATOM 756 C CA . GLN A 1 104 ? 15.708 5.468 -6.131 1.00 90.56 104 GLN A CA 1
ATOM 757 C C . GLN A 1 104 ? 15.185 5.454 -4.689 1.00 90.56 104 GLN A C 1
ATOM 759 O O . GLN A 1 104 ? 14.105 5.955 -4.376 1.00 90.56 104 GLN A O 1
ATOM 764 N N . SER A 1 105 ? 15.981 4.896 -3.782 1.00 84.69 105 SER A N 1
ATOM 765 C CA . SER A 1 105 ? 15.719 4.886 -2.343 1.00 84.69 105 SER A CA 1
ATOM 766 C C . SER A 1 105 ? 15.687 6.305 -1.780 1.00 84.69 105 SER A C 1
ATOM 768 O O . SER A 1 105 ? 16.659 7.046 -1.905 1.00 84.69 105 SER A O 1
ATOM 770 N N . PHE A 1 106 ? 14.613 6.662 -1.073 1.00 81.75 106 PHE A N 1
ATOM 771 C CA . PHE A 1 106 ? 14.537 7.950 -0.373 1.00 81.75 106 PHE A CA 1
ATOM 772 C C . PHE A 1 106 ? 15.559 8.055 0.770 1.00 81.75 106 PHE A C 1
ATOM 774 O O . PHE A 1 106 ? 16.040 9.141 1.076 1.00 81.75 106 PHE A O 1
ATOM 781 N N . ARG A 1 107 ? 15.904 6.926 1.408 1.00 80.06 107 ARG A N 1
ATOM 782 C CA . ARG A 1 107 ? 16.824 6.899 2.556 1.00 80.06 107 ARG A CA 1
ATOM 783 C C . ARG A 1 107 ? 18.287 7.015 2.138 1.00 80.06 107 ARG A C 1
ATOM 785 O O . ARG A 1 107 ? 19.065 7.645 2.841 1.00 80.06 107 ARG A O 1
ATOM 792 N N . THR A 1 108 ? 18.669 6.344 1.054 1.00 84.94 108 THR A N 1
ATOM 793 C CA . THR A 1 108 ? 20.083 6.150 0.686 1.00 84.94 108 THR A CA 1
ATOM 794 C C . THR A 1 108 ? 20.462 6.784 -0.646 1.00 84.94 108 THR A C 1
ATOM 796 O O . THR A 1 108 ? 21.641 6.805 -0.977 1.00 84.94 108 THR A O 1
ATOM 799 N N . GLY A 1 109 ? 19.494 7.242 -1.445 1.00 86.44 109 GLY A N 1
ATOM 800 C CA . GLY A 1 109 ? 19.730 7.721 -2.812 1.00 86.44 109 GLY A CA 1
ATOM 801 C C . GLY A 1 109 ? 20.142 6.624 -3.801 1.00 86.44 109 GLY A C 1
ATOM 802 O O . GLY A 1 109 ? 20.312 6.898 -4.982 1.00 86.44 109 GLY A O 1
ATOM 803 N N . GLN A 1 110 ? 20.291 5.375 -3.350 1.00 88.50 110 GLN A N 1
ATOM 804 C CA . GLN A 1 110 ? 20.667 4.259 -4.214 1.00 88.50 110 GLN A CA 1
ATOM 805 C C . GLN A 1 110 ? 19.565 3.960 -5.227 1.00 88.50 110 GLN A C 1
ATOM 807 O O . GLN A 1 110 ? 18.383 3.916 -4.869 1.00 88.50 110 GLN A O 1
ATOM 812 N N . ALA A 1 111 ? 19.968 3.690 -6.466 1.00 92.12 111 ALA A N 1
ATOM 813 C CA . ALA A 1 111 ? 19.065 3.279 -7.528 1.00 92.12 111 ALA A CA 1
ATOM 814 C C . ALA A 1 111 ? 18.294 1.998 -7.166 1.00 92.12 111 ALA A C 1
ATOM 816 O O . ALA A 1 111 ? 18.738 1.161 -6.371 1.00 92.12 111 ALA A O 1
ATOM 817 N N . PHE A 1 112 ? 17.106 1.869 -7.747 1.00 92.06 112 PHE A N 1
ATOM 818 C CA . PHE A 1 112 ? 16.258 0.698 -7.600 1.00 92.06 112 PHE A CA 1
ATOM 819 C C . PHE A 1 112 ? 16.966 -0.545 -8.151 1.00 92.06 112 PHE A C 1
ATOM 821 O O . PHE A 1 112 ? 17.433 -0.546 -9.287 1.00 92.06 112 PHE A O 1
ATOM 828 N N . ASP A 1 113 ? 17.037 -1.582 -7.323 1.00 93.12 113 ASP A N 1
ATOM 829 C CA . ASP A 1 113 ? 17.619 -2.900 -7.610 1.00 93.12 113 ASP A CA 1
ATOM 830 C C . ASP A 1 113 ? 19.112 -2.901 -7.999 1.00 93.12 113 ASP A C 1
ATOM 832 O O . ASP A 1 113 ? 19.605 -3.811 -8.662 1.00 93.12 113 ASP A O 1
ATOM 836 N N . VAL A 1 114 ? 19.877 -1.905 -7.537 1.00 90.31 114 VAL A N 1
ATOM 837 C CA . VAL A 1 114 ? 21.342 -1.894 -7.680 1.00 90.31 114 VAL A CA 1
ATOM 838 C C . VAL A 1 114 ? 21.996 -2.359 -6.381 1.00 90.31 114 VAL A C 1
ATOM 840 O O . VAL A 1 114 ? 21.970 -1.656 -5.371 1.00 90.31 114 VAL A O 1
ATOM 843 N N . GLY A 1 115 ? 22.580 -3.563 -6.407 1.00 88.88 115 GLY A N 1
ATOM 844 C CA . GLY A 1 115 ? 23.272 -4.167 -5.258 1.00 88.88 115 GLY A CA 1
ATOM 845 C C . GLY A 1 115 ? 22.348 -4.632 -4.124 1.00 88.88 115 GLY A C 1
ATOM 846 O O . GLY A 1 115 ? 22.824 -4.934 -3.032 1.00 88.88 115 GLY A O 1
ATOM 847 N N . ARG A 1 116 ? 21.032 -4.664 -4.365 1.00 90.50 116 ARG A N 1
ATOM 848 C CA . ARG A 1 116 ? 19.981 -5.106 -3.437 1.00 90.50 116 ARG A CA 1
ATOM 849 C C . ARG A 1 116 ? 18.713 -5.457 -4.214 1.00 90.50 116 ARG A C 1
ATOM 851 O O . ARG A 1 116 ? 18.585 -5.059 -5.366 1.00 90.50 116 ARG A O 1
ATOM 858 N N . VAL A 1 117 ? 17.753 -6.100 -3.556 1.00 93.00 117 VAL A N 1
ATOM 859 C CA . VAL A 1 117 ? 16.356 -6.142 -4.013 1.00 93.00 117 VAL A CA 1
ATOM 860 C C . VAL A 1 117 ? 15.588 -5.061 -3.258 1.00 93.00 117 VAL A C 1
ATOM 862 O O . VAL A 1 117 ? 15.676 -4.970 -2.034 1.00 93.00 117 VAL A O 1
ATOM 865 N N . SER A 1 118 ? 14.898 -4.192 -3.984 1.00 94.50 118 SER A N 1
ATOM 866 C CA . SER A 1 118 ? 14.090 -3.114 -3.416 1.00 94.50 118 SER A CA 1
ATOM 867 C C . SER A 1 118 ? 12.697 -3.623 -3.084 1.00 94.50 118 SER A C 1
ATOM 869 O O . SER A 1 118 ? 12.129 -4.419 -3.825 1.00 94.50 118 SER A O 1
ATOM 871 N N . ASP A 1 119 ? 12.150 -3.143 -1.985 1.00 94.81 119 ASP A N 1
ATOM 872 C CA . ASP A 1 119 ? 10.791 -3.387 -1.534 1.00 94.81 119 ASP A CA 1
ATOM 873 C C . ASP A 1 119 ? 9.760 -2.560 -2.314 1.00 94.81 119 ASP A C 1
ATOM 875 O O . ASP A 1 119 ? 10.079 -1.594 -3.020 1.00 94.81 119 ASP A O 1
ATOM 879 N N . PHE A 1 120 ? 8.502 -2.963 -2.177 1.00 97.31 120 PHE A N 1
ATOM 880 C CA . PHE A 1 120 ? 7.341 -2.188 -2.583 1.00 97.31 120 PHE A CA 1
ATOM 881 C C . PHE A 1 120 ? 6.660 -1.589 -1.364 1.00 97.31 120 PHE A C 1
ATOM 883 O O . PHE A 1 120 ? 6.143 -2.309 -0.517 1.00 97.31 120 PHE A O 1
ATOM 890 N N . ASP A 1 121 ? 6.599 -0.263 -1.325 1.00 97.31 121 ASP A N 1
ATOM 891 C CA . ASP A 1 121 ? 5.802 0.466 -0.349 1.00 97.31 121 ASP A CA 1
ATOM 892 C C . ASP A 1 121 ? 4.396 0.694 -0.908 1.00 97.31 121 ASP A C 1
ATOM 894 O O . ASP A 1 121 ? 4.226 1.369 -1.926 1.00 97.31 121 ASP A O 1
ATOM 898 N N . ILE A 1 122 ? 3.379 0.161 -0.234 1.00 98.31 122 ILE A N 1
ATOM 899 C CA . ILE A 1 122 ? 1.971 0.348 -0.577 1.00 98.31 122 ILE A CA 1
ATOM 900 C C . ILE A 1 122 ? 1.291 1.151 0.534 1.00 98.31 122 ILE A C 1
ATOM 902 O O . ILE A 1 122 ? 1.106 0.686 1.662 1.00 98.31 122 ILE A O 1
ATOM 906 N N . ALA A 1 123 ? 0.888 2.374 0.205 1.00 98.44 123 ALA A N 1
ATOM 907 C CA . ALA A 1 123 ? 0.023 3.180 1.046 1.00 98.44 123 ALA A CA 1
ATOM 908 C C . ALA A 1 123 ? -1.433 2.721 0.888 1.00 98.44 123 ALA A C 1
ATOM 910 O O . ALA A 1 123 ? -1.970 2.694 -0.216 1.00 98.44 123 ALA A O 1
ATOM 911 N N . LEU A 1 124 ? -2.070 2.373 2.001 1.00 98.62 124 LEU A N 1
ATOM 912 C CA . LEU A 1 124 ? -3.480 2.022 2.110 1.00 98.62 124 LEU A CA 1
ATOM 913 C C . LEU A 1 124 ? -4.239 3.247 2.620 1.00 98.62 124 LEU A C 1
ATOM 915 O O . LEU A 1 124 ? -4.181 3.566 3.809 1.00 98.62 124 LEU A O 1
ATOM 919 N N . ALA A 1 125 ? -4.912 3.962 1.723 1.00 98.50 125 ALA A N 1
ATOM 920 C CA . ALA A 1 125 ? -5.679 5.146 2.080 1.00 98.50 125 ALA A CA 1
ATOM 921 C C . ALA A 1 125 ? -7.105 4.763 2.496 1.00 98.50 125 ALA A C 1
ATOM 923 O O . ALA A 1 125 ? -7.906 4.338 1.662 1.00 98.50 125 ALA A O 1
ATOM 924 N N . SER A 1 126 ? -7.417 4.917 3.783 1.00 98.06 126 SER A N 1
ATOM 925 C CA . SER A 1 126 ? -8.776 4.826 4.325 1.00 98.06 126 SER A CA 1
ATOM 926 C C . SER A 1 126 ? -8.802 5.357 5.762 1.00 98.06 126 SER A C 1
ATOM 928 O O . SER A 1 126 ? -8.054 4.858 6.614 1.00 98.06 126 SER A O 1
ATOM 930 N N . PRO A 1 127 ? -9.692 6.315 6.072 1.00 97.69 127 PRO A N 1
ATOM 931 C CA . PRO A 1 127 ? -9.848 6.799 7.437 1.00 97.69 127 PRO A CA 1
ATOM 932 C C . PRO A 1 127 ? -10.385 5.701 8.369 1.00 97.69 127 PRO A C 1
ATOM 934 O O . PRO A 1 127 ? -9.956 5.615 9.520 1.00 97.69 127 PRO A O 1
ATOM 937 N N . GLU A 1 128 ? -11.246 4.805 7.877 1.00 98.06 128 GLU A N 1
ATOM 938 C CA . GLU A 1 128 ? -11.798 3.691 8.657 1.00 98.06 128 GLU A CA 1
ATOM 939 C C . GLU A 1 128 ? -10.725 2.651 9.004 1.00 98.06 128 GLU A C 1
ATOM 941 O O . GLU A 1 128 ? -10.642 2.194 10.147 1.00 98.06 128 GLU A O 1
ATOM 946 N N . LEU A 1 129 ? -9.862 2.299 8.044 1.00 98.44 129 LEU A N 1
ATOM 947 C CA . LEU A 1 129 ? -8.749 1.380 8.281 1.00 98.44 129 LEU A CA 1
ATOM 948 C C . LEU A 1 129 ? -7.733 1.984 9.260 1.00 98.44 129 LEU A C 1
ATOM 950 O O . LEU A 1 129 ? -7.218 1.274 10.127 1.00 98.44 129 LEU A O 1
ATOM 954 N N . LEU A 1 130 ? -7.469 3.291 9.172 1.00 98.44 130 LEU A N 1
ATOM 955 C CA . LEU A 1 130 ? -6.579 3.976 10.107 1.00 98.44 130 LEU A CA 1
ATOM 956 C C . LEU A 1 130 ? -7.157 3.996 11.526 1.00 98.44 130 LEU A C 1
ATOM 958 O O . LEU A 1 130 ? -6.448 3.680 12.484 1.00 98.44 130 LEU A O 1
ATOM 962 N N . GLN A 1 131 ? -8.450 4.295 11.661 1.00 98.06 131 GLN A N 1
ATOM 963 C CA . GLN A 1 131 ? -9.152 4.234 12.941 1.00 98.06 131 GLN A CA 1
ATOM 964 C C . GLN A 1 131 ? -9.125 2.813 13.517 1.00 98.06 131 GLN A C 1
ATOM 966 O O . GLN A 1 131 ? -8.877 2.622 14.711 1.00 98.06 131 GLN A O 1
ATOM 971 N N . ARG A 1 132 ? -9.314 1.792 12.672 1.00 98.12 132 ARG A N 1
ATOM 972 C CA . ARG A 1 132 ? -9.189 0.391 13.081 1.00 98.12 132 ARG A CA 1
ATOM 973 C C . ARG A 1 132 ? -7.782 0.089 13.584 1.00 98.12 132 ARG A C 1
ATOM 975 O O . ARG A 1 132 ? -7.651 -0.491 14.662 1.00 98.12 132 ARG A O 1
ATOM 982 N N . ALA A 1 133 ? -6.747 0.513 12.865 1.00 98.25 133 ALA A N 1
ATOM 983 C CA . ALA A 1 133 ? -5.364 0.330 13.285 1.00 98.25 133 ALA A CA 1
ATOM 984 C C . ALA A 1 133 ? -5.087 0.993 14.644 1.00 98.25 133 ALA A C 1
ATOM 986 O O . ALA A 1 133 ? -4.530 0.356 15.539 1.00 98.25 133 ALA A O 1
ATOM 987 N N . GLN A 1 134 ? -5.568 2.222 14.846 1.00 97.94 134 GLN A N 1
ATOM 988 C CA . GLN A 1 134 ? -5.475 2.917 16.129 1.00 97.94 134 GLN A CA 1
ATOM 989 C C . GLN A 1 134 ? -6.172 2.142 17.257 1.00 97.94 134 GLN A C 1
ATOM 991 O O . GLN A 1 134 ? -5.595 1.976 18.329 1.00 97.94 134 GLN A O 1
ATOM 996 N N . SER A 1 135 ? -7.379 1.616 17.012 1.00 98.12 135 SER A N 1
ATOM 997 C CA . SER A 1 135 ? -8.130 0.820 18.000 1.00 98.12 135 SER A CA 1
ATOM 998 C C . SER A 1 135 ? -7.418 -0.477 18.402 1.00 98.12 135 SER A C 1
ATOM 1000 O O . SER A 1 135 ? -7.616 -0.980 19.504 1.00 98.12 135 SER A O 1
ATOM 1002 N N . LEU A 1 136 ? -6.568 -1.005 17.517 1.00 98.06 136 LEU A N 1
ATOM 1003 C CA . LEU A 1 136 ? -5.737 -2.187 17.748 1.00 98.06 136 LEU A CA 1
ATOM 1004 C C . LEU A 1 136 ? -4.399 -1.851 18.431 1.00 98.06 136 LEU A C 1
ATOM 1006 O O . LEU A 1 136 ? -3.588 -2.747 18.665 1.00 98.06 136 LEU A O 1
ATOM 1010 N N . GLY A 1 137 ? -4.162 -0.576 18.758 1.00 97.69 137 GLY A N 1
ATOM 1011 C CA . GLY A 1 137 ? -2.935 -0.106 19.398 1.00 97.69 137 GLY A CA 1
ATOM 1012 C C . GLY A 1 137 ? -1.753 0.057 18.441 1.00 97.69 137 GLY A C 1
ATOM 1013 O O . GLY A 1 137 ? -0.612 0.135 18.897 1.00 97.69 137 GLY A O 1
ATOM 1014 N N . ILE A 1 138 ? -1.995 0.108 17.127 1.00 98.19 138 ILE A N 1
ATOM 1015 C CA . ILE A 1 138 ? -0.942 0.339 16.135 1.00 98.19 138 ILE A CA 1
ATOM 1016 C C . ILE A 1 138 ? -0.511 1.806 16.208 1.00 98.19 138 ILE A C 1
ATOM 1018 O O . ILE A 1 138 ? -1.330 2.725 16.146 1.00 98.19 138 ILE A O 1
ATOM 1022 N N . GLY A 1 139 ? 0.798 2.028 16.345 1.00 96.25 139 GLY A N 1
ATOM 1023 C CA . GLY A 1 139 ? 1.370 3.358 16.530 1.00 96.25 139 GLY A CA 1
ATOM 1024 C C . GLY A 1 139 ? 1.141 4.276 15.329 1.00 96.25 139 GLY A C 1
ATOM 1025 O O . GLY A 1 139 ? 1.612 4.006 14.218 1.00 96.25 139 GLY A O 1
ATOM 1026 N N . LEU A 1 140 ? 0.473 5.403 15.575 1.00 97.19 140 LEU A N 1
ATOM 1027 C CA . LEU A 1 140 ? 0.275 6.447 14.575 1.00 97.19 140 LEU A CA 1
ATOM 1028 C C . LEU A 1 140 ? 1.454 7.431 14.539 1.00 97.19 140 LEU A C 1
ATOM 1030 O O . LEU A 1 140 ? 2.207 7.594 15.499 1.00 97.19 140 LEU A O 1
ATOM 1034 N N . ARG A 1 141 ? 1.617 8.104 13.403 1.00 94.94 141 ARG A N 1
ATOM 1035 C CA . ARG A 1 141 ? 2.650 9.106 13.118 1.00 94.94 141 ARG A CA 1
ATOM 1036 C C . ARG A 1 141 ? 2.015 10.338 12.480 1.00 94.94 141 ARG A C 1
ATOM 1038 O O . ARG A 1 141 ? 0.833 10.335 12.149 1.00 94.94 141 ARG A O 1
ATOM 1045 N N . SER A 1 142 ? 2.814 11.391 12.292 1.00 90.88 142 SER A N 1
ATOM 1046 C CA . SER A 1 142 ? 2.380 12.618 11.603 1.00 90.88 142 SER A CA 1
ATOM 1047 C C . SER A 1 142 ? 1.093 13.209 12.202 1.00 90.88 142 SER A C 1
ATOM 1049 O O . SER A 1 142 ? 0.153 13.505 11.479 1.00 90.88 142 SER A O 1
ATOM 1051 N N . GLY A 1 143 ? 1.030 13.312 13.535 1.00 90.75 143 GLY A N 1
ATOM 1052 C CA . GLY A 1 143 ? -0.146 13.848 14.231 1.00 90.75 143 GLY A CA 1
ATOM 1053 C C . GLY A 1 143 ? -1.389 12.952 14.189 1.00 90.75 143 GLY A C 1
ATOM 1054 O O . GLY A 1 143 ? -2.472 13.433 14.488 1.00 90.75 143 GLY A O 1
ATOM 1055 N N . GLY A 1 144 ? -1.250 11.671 13.828 1.00 93.44 144 GLY A N 1
ATOM 1056 C CA . GLY A 1 144 ? -2.369 10.731 13.745 1.00 93.44 144 GLY A CA 1
ATOM 1057 C C . GLY A 1 144 ? -2.835 10.429 12.323 1.00 93.44 144 GLY A C 1
ATOM 1058 O O . GLY A 1 144 ? -3.721 9.607 12.164 1.00 93.44 144 GLY A O 1
ATOM 1059 N N . ALA A 1 145 ? -2.229 11.030 11.297 1.00 95.75 145 ALA A N 1
ATOM 1060 C CA . ALA A 1 145 ? -2.679 10.894 9.908 1.00 95.75 145 ALA A CA 1
ATOM 1061 C C . ALA A 1 145 ? -2.226 9.596 9.206 1.00 95.75 145 ALA A C 1
ATOM 1063 O O . ALA A 1 145 ? -2.624 9.333 8.071 1.00 95.75 145 ALA A O 1
ATOM 1064 N N . ARG A 1 146 ? -1.341 8.801 9.827 1.00 97.38 146 ARG A N 1
ATOM 1065 C CA . ARG A 1 146 ? -0.811 7.563 9.226 1.00 97.38 146 ARG A CA 1
ATOM 1066 C C . ARG A 1 146 ? -0.160 6.615 10.228 1.00 97.38 146 ARG A C 1
ATOM 1068 O O . ARG A 1 146 ? 0.169 7.023 11.339 1.00 97.38 146 ARG A O 1
ATOM 1075 N N . THR A 1 147 ? 0.184 5.411 9.786 1.00 98.12 147 THR A N 1
ATOM 1076 C CA . THR A 1 147 ? 1.101 4.493 10.483 1.00 98.12 147 THR A CA 1
ATOM 1077 C C . THR A 1 147 ? 2.541 4.599 9.951 1.00 98.12 147 THR A C 1
ATOM 1079 O O . THR A 1 147 ? 2.840 5.314 8.987 1.00 98.12 147 THR A O 1
ATOM 1082 N N . GLY A 1 148 ? 3.478 3.901 10.603 1.00 96.44 148 GLY A N 1
ATOM 1083 C CA . GLY A 1 148 ? 4.696 3.428 9.928 1.00 96.44 148 GLY A CA 1
ATOM 1084 C C . GLY A 1 148 ? 4.423 2.155 9.111 1.00 96.44 148 GLY A C 1
ATOM 1085 O O . GLY A 1 148 ? 3.266 1.727 9.059 1.00 96.44 148 GLY A O 1
ATOM 1086 N N . PRO A 1 149 ? 5.458 1.546 8.499 1.00 96.75 149 PRO A N 1
ATOM 1087 C CA . PRO A 1 149 ? 5.336 0.206 7.932 1.00 96.75 149 PRO A CA 1
ATOM 1088 C C . PRO A 1 149 ? 4.757 -0.758 8.971 1.00 96.75 149 PRO A C 1
ATOM 1090 O O . PRO A 1 149 ? 5.203 -0.760 10.123 1.00 96.75 149 PRO A O 1
ATOM 1093 N N . LEU A 1 150 ? 3.733 -1.513 8.581 1.00 98.31 150 LEU A N 1
ATOM 1094 C CA . LEU A 1 150 ? 3.045 -2.453 9.458 1.00 98.31 150 LEU A CA 1
ATOM 1095 C C . LEU A 1 150 ? 3.941 -3.660 9.741 1.00 98.31 150 LEU A C 1
ATOM 1097 O O . LEU A 1 150 ? 4.467 -4.287 8.825 1.00 98.31 150 LEU A O 1
ATOM 1101 N N . SER A 1 151 ? 4.092 -4.010 11.016 1.00 97.94 151 SER A N 1
ATOM 1102 C CA . SER A 1 151 ? 4.813 -5.219 11.412 1.00 97.94 151 SER A CA 1
ATOM 1103 C C . SER A 1 151 ? 4.001 -6.484 11.111 1.00 97.94 151 SER A C 1
ATOM 1105 O O . SER A 1 151 ? 2.786 -6.434 10.928 1.00 97.94 151 SER A O 1
ATOM 1107 N N . ALA A 1 152 ? 4.636 -7.659 11.163 1.00 97.56 152 ALA A N 1
ATOM 1108 C CA . ALA A 1 152 ? 3.928 -8.938 11.034 1.00 97.56 152 ALA A CA 1
ATOM 1109 C C . ALA A 1 152 ? 2.778 -9.095 12.052 1.00 97.56 152 ALA A C 1
ATOM 1111 O O . ALA A 1 152 ? 1.734 -9.665 11.731 1.00 97.56 152 ALA A O 1
ATOM 1112 N N . ARG A 1 153 ? 2.950 -8.557 13.269 1.00 98.06 153 ARG A N 1
ATOM 1113 C CA . ARG A 1 153 ? 1.900 -8.511 14.295 1.00 98.06 153 ARG A CA 1
ATOM 1114 C C . ARG A 1 153 ? 0.736 -7.623 13.857 1.00 98.06 153 ARG A C 1
ATOM 1116 O O . ARG A 1 153 ? -0.413 -8.027 14.011 1.00 98.06 153 ARG A O 1
ATOM 1123 N N . ASP A 1 154 ? 1.029 -6.443 13.320 1.00 98.56 154 ASP A N 1
ATOM 1124 C CA . ASP A 1 154 ? 0.014 -5.480 12.881 1.00 98.56 154 ASP A CA 1
ATOM 1125 C C . ASP A 1 154 ? -0.781 -6.030 11.693 1.00 98.56 154 ASP A C 1
ATOM 1127 O O . ASP A 1 154 ? -2.010 -5.993 11.694 1.00 98.56 154 ASP A O 1
ATOM 1131 N N . LEU A 1 155 ? -0.085 -6.629 10.721 1.00 98.62 155 LEU A N 1
ATOM 1132 C CA . LEU A 1 155 ? -0.697 -7.309 9.581 1.00 98.62 155 LEU A CA 1
ATOM 1133 C C . LEU A 1 155 ? -1.608 -8.453 10.029 1.00 98.62 155 LEU A C 1
ATOM 1135 O O . LEU A 1 155 ? -2.695 -8.617 9.484 1.00 98.62 155 LEU A O 1
ATOM 1139 N N . GLN A 1 156 ? -1.199 -9.229 11.035 1.00 98.31 156 GLN A N 1
ATOM 1140 C CA . GLN A 1 156 ? -2.044 -10.276 11.605 1.00 98.31 156 GLN A CA 1
ATOM 1141 C C . GLN A 1 156 ? -3.278 -9.688 12.307 1.00 98.31 156 GLN A C 1
ATOM 1143 O O . GLN A 1 156 ? -4.384 -10.171 12.084 1.00 98.31 156 GLN A O 1
ATOM 1148 N N . ALA A 1 157 ? -3.114 -8.636 13.112 1.00 98.12 157 ALA A N 1
ATOM 1149 C CA . ALA A 1 157 ? -4.216 -7.993 13.831 1.00 98.12 157 ALA A CA 1
ATOM 1150 C C . ALA A 1 157 ? -5.251 -7.345 12.892 1.00 98.12 157 ALA A C 1
ATOM 1152 O O . ALA A 1 157 ? -6.436 -7.287 13.220 1.00 98.12 157 ALA A O 1
ATOM 1153 N N . LEU A 1 158 ? -4.804 -6.880 11.725 1.00 98.38 158 LEU A N 1
ATOM 1154 C CA . LEU A 1 158 ? -5.642 -6.317 10.669 1.00 98.38 158 LEU A CA 1
ATOM 1155 C C . LEU A 1 158 ? -6.162 -7.371 9.678 1.00 98.38 158 LEU A C 1
ATOM 1157 O O . LEU A 1 158 ? -6.912 -7.021 8.784 1.00 98.38 158 LEU A O 1
ATOM 1161 N N . GLY A 1 159 ? -5.767 -8.644 9.777 1.00 98.31 159 GLY A N 1
ATOM 1162 C CA . GLY A 1 159 ? -6.158 -9.661 8.788 1.00 98.31 159 GLY A CA 1
ATOM 1163 C C . GLY A 1 159 ? -5.525 -9.476 7.398 1.00 98.31 159 GLY A C 1
ATOM 1164 O O . GLY A 1 159 ? -6.002 -10.039 6.420 1.00 98.31 159 GLY A O 1
ATOM 1165 N N . LEU A 1 160 ? -4.435 -8.710 7.298 1.00 98.56 160 LEU A N 1
ATOM 1166 C CA . LEU A 1 160 ? -3.710 -8.410 6.054 1.00 98.56 160 LEU A CA 1
ATOM 1167 C C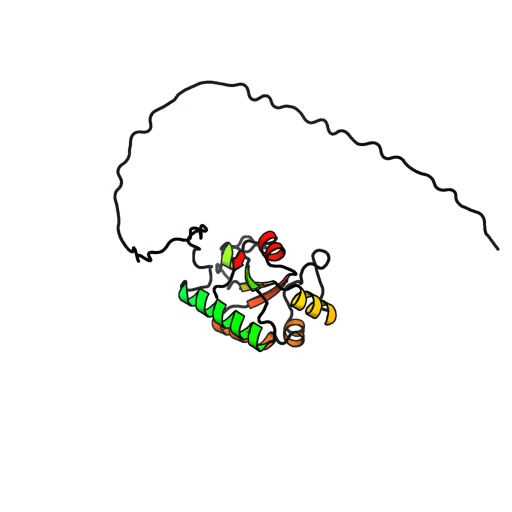 . LEU A 1 160 ? -2.473 -9.295 5.836 1.00 98.56 160 LEU A C 1
ATOM 1169 O O . LEU A 1 160 ? -1.784 -9.155 4.827 1.00 98.56 160 LEU A O 1
ATOM 1173 N N . LYS A 1 161 ? -2.160 -10.195 6.774 1.00 98.12 161 LYS A N 1
ATOM 1174 C CA . LYS A 1 161 ? -0.954 -11.036 6.723 1.00 98.12 161 LYS A CA 1
ATOM 1175 C C . LYS A 1 161 ? -0.883 -11.896 5.460 1.00 98.12 161 LYS A C 1
ATOM 1177 O O . LYS A 1 161 ? 0.147 -11.896 4.787 1.00 98.12 161 LYS A O 1
ATOM 1182 N N . ASP A 1 162 ? -1.970 -12.585 5.126 1.00 97.75 162 ASP A N 1
ATOM 1183 C CA . ASP A 1 162 ? -2.005 -13.475 3.962 1.00 97.75 162 ASP A CA 1
ATOM 1184 C C . ASP A 1 162 ? -1.906 -12.680 2.659 1.00 97.75 162 ASP A C 1
ATOM 1186 O O . ASP A 1 162 ? -1.200 -13.086 1.739 1.00 97.75 162 ASP A O 1
ATOM 1190 N N . LEU A 1 163 ? -2.524 -11.494 2.615 1.00 98.44 163 LEU A N 1
ATOM 1191 C CA . LEU A 1 163 ? -2.386 -10.568 1.495 1.00 98.44 163 LEU A CA 1
ATOM 1192 C C . LEU A 1 163 ? -0.932 -10.117 1.310 1.00 98.44 163 LEU A C 1
ATOM 1194 O O . LEU A 1 163 ? -0.394 -10.213 0.209 1.00 98.44 163 LEU A O 1
ATOM 1198 N N . ALA A 1 164 ? -0.279 -9.658 2.379 1.00 98.06 164 ALA A N 1
ATOM 1199 C CA . ALA A 1 164 ? 1.113 -9.216 2.325 1.00 98.06 164 ALA A CA 1
ATOM 1200 C C . ALA A 1 164 ? 2.044 -10.341 1.844 1.00 98.06 164 ALA A C 1
ATOM 1202 O O . ALA A 1 164 ? 2.924 -10.114 1.010 1.00 98.06 164 ALA A O 1
ATOM 1203 N N . SER A 1 165 ? 1.820 -11.568 2.328 1.00 98.12 165 SER A N 1
ATOM 1204 C CA . SER A 1 165 ? 2.590 -12.745 1.923 1.00 98.12 165 SER A CA 1
ATOM 1205 C C . SER A 1 165 ? 2.352 -13.112 0.457 1.00 98.12 165 SER A C 1
ATOM 1207 O O . SER A 1 165 ? 3.322 -13.321 -0.274 1.00 98.12 165 SER A O 1
ATOM 1209 N N . GLN A 1 166 ? 1.092 -13.122 0.008 1.00 98.06 166 GLN A N 1
ATOM 1210 C CA . GLN A 1 166 ? 0.721 -13.385 -1.383 1.00 98.06 166 GLN A CA 1
ATOM 1211 C C . GLN A 1 166 ? 1.388 -12.379 -2.331 1.00 98.06 166 GLN A C 1
ATOM 1213 O O . GLN A 1 166 ? 2.033 -12.781 -3.300 1.00 98.06 166 GLN A O 1
ATOM 1218 N N . LEU A 1 167 ? 1.274 -11.079 -2.043 1.00 98.19 167 LEU A N 1
ATOM 1219 C CA . LEU A 1 167 ? 1.842 -10.032 -2.895 1.00 98.19 167 LEU A CA 1
ATOM 1220 C C . LEU A 1 167 ? 3.369 -10.060 -2.897 1.00 98.19 167 LEU A C 1
ATOM 1222 O O . LEU A 1 167 ? 3.966 -9.901 -3.959 1.00 98.19 167 LEU A O 1
ATOM 1226 N N . SER A 1 168 ? 4.002 -10.315 -1.749 1.00 98.00 168 SER A N 1
ATOM 1227 C CA . SER A 1 168 ? 5.465 -10.419 -1.678 1.00 98.00 168 SER A CA 1
ATOM 1228 C C . SER A 1 168 ? 5.984 -11.614 -2.479 1.00 98.00 168 SER A C 1
ATOM 1230 O O . SER A 1 168 ? 6.938 -11.492 -3.248 1.00 98.00 168 SER A O 1
ATOM 1232 N N . SER A 1 169 ? 5.312 -12.766 -2.363 1.00 97.56 169 SER A N 1
ATOM 1233 C CA . SER A 1 169 ? 5.630 -13.960 -3.151 1.00 97.56 169 SER A CA 1
ATOM 1234 C C . SER A 1 169 ? 5.456 -13.712 -4.648 1.00 97.56 169 SER A C 1
ATOM 1236 O O . SER A 1 169 ? 6.281 -14.162 -5.438 1.00 97.56 169 SER A O 1
ATOM 1238 N N . ARG A 1 170 ? 4.395 -13.000 -5.044 1.00 94.88 170 ARG A N 1
ATOM 1239 C CA . ARG A 1 170 ? 4.122 -12.655 -6.442 1.00 94.88 170 ARG A CA 1
ATOM 1240 C C . ARG A 1 170 ? 5.159 -11.690 -7.013 1.00 94.88 170 ARG A C 1
ATOM 1242 O O . ARG A 1 170 ? 5.621 -11.888 -8.129 1.00 94.88 170 ARG A O 1
ATOM 1249 N N . ALA A 1 171 ? 5.501 -10.647 -6.263 1.00 95.12 171 ALA A N 1
ATOM 1250 C CA . ALA A 1 171 ? 6.420 -9.604 -6.708 1.00 95.12 171 ALA A CA 1
ATOM 1251 C C . ALA A 1 171 ? 7.899 -10.023 -6.620 1.00 95.12 171 ALA A C 1
ATOM 1253 O O . ALA A 1 171 ? 8.770 -9.317 -7.133 1.00 95.12 171 ALA A O 1
ATOM 1254 N N . GLY A 1 172 ? 8.197 -11.138 -5.940 1.00 96.44 172 GLY A N 1
ATOM 1255 C CA . GLY A 1 172 ? 9.565 -11.597 -5.687 1.00 96.44 172 GLY A CA 1
ATOM 1256 C C . GLY A 1 172 ? 10.371 -10.640 -4.801 1.00 96.44 172 GLY A C 1
ATOM 1257 O O . GLY A 1 172 ? 11.598 -10.622 -4.869 1.00 96.44 172 GLY A O 1
ATOM 1258 N N . ARG A 1 173 ? 9.689 -9.808 -4.008 1.00 96.31 173 ARG A N 1
ATOM 1259 C CA . ARG A 1 173 ? 10.262 -8.772 -3.136 1.00 96.31 173 ARG A CA 1
ATOM 1260 C C . ARG A 1 173 ? 9.313 -8.484 -1.980 1.00 96.31 173 ARG A C 1
ATOM 1262 O O . ARG A 1 173 ? 8.131 -8.797 -2.061 1.00 96.31 173 ARG A O 1
ATOM 1269 N N . GLU A 1 174 ? 9.826 -7.887 -0.915 1.00 96.69 174 GLU A N 1
ATOM 1270 C CA . GLU A 1 174 ? 9.007 -7.504 0.237 1.00 96.69 174 GLU A CA 1
ATOM 1271 C C . GLU A 1 174 ? 7.967 -6.439 -0.146 1.00 96.69 174 GLU A C 1
ATOM 1273 O O . GLU A 1 174 ? 8.275 -5.491 -0.872 1.00 96.69 174 GLU A O 1
ATOM 1278 N N . VAL A 1 175 ? 6.739 -6.605 0.348 1.00 98.12 175 VAL A N 1
ATOM 1279 C CA . VAL A 1 175 ? 5.653 -5.627 0.229 1.00 98.12 175 VAL A CA 1
ATOM 1280 C C . VAL A 1 175 ? 5.336 -5.072 1.612 1.00 98.12 175 VAL A C 1
ATOM 1282 O O . VAL A 1 175 ? 4.844 -5.783 2.489 1.00 98.12 175 VAL A O 1
ATOM 1285 N N . ASN A 1 176 ? 5.591 -3.781 1.782 1.00 98.06 176 ASN A N 1
ATOM 1286 C CA . ASN A 1 176 ? 5.379 -3.035 3.008 1.00 98.06 176 ASN A CA 1
ATOM 1287 C C . ASN A 1 176 ? 4.089 -2.225 2.919 1.00 98.06 176 ASN A C 1
ATOM 1289 O O . ASN A 1 176 ? 3.907 -1.418 2.011 1.00 98.06 176 ASN A O 1
ATOM 1293 N N . PHE A 1 177 ? 3.199 -2.400 3.896 1.00 98.56 177 PHE A N 1
ATOM 1294 C CA . PHE A 1 177 ? 1.975 -1.610 3.993 1.00 98.56 177 PHE A CA 1
ATOM 1295 C C . PHE A 1 177 ? 2.128 -0.458 4.979 1.00 98.56 177 PHE A C 1
ATOM 1297 O O . PHE A 1 177 ? 2.658 -0.627 6.076 1.00 98.56 177 PHE A O 1
ATOM 1304 N N . MET A 1 178 ? 1.602 0.706 4.615 1.00 98.25 178 MET A N 1
ATOM 1305 C CA . MET A 1 178 ? 1.422 1.854 5.504 1.00 98.25 178 MET A CA 1
ATOM 1306 C C . MET A 1 178 ? -0.007 2.356 5.367 1.00 98.25 178 MET A C 1
ATOM 1308 O O . MET 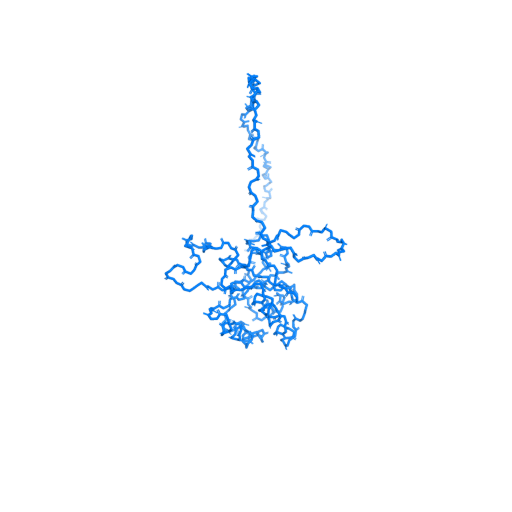A 1 178 ? -0.489 2.511 4.253 1.00 98.25 178 MET A O 1
ATOM 1312 N N . ILE A 1 179 ? -0.690 2.639 6.471 1.00 98.62 179 ILE A N 1
ATOM 1313 C CA . ILE A 1 179 ? -2.067 3.138 6.426 1.00 98.62 179 ILE A CA 1
ATOM 1314 C C . ILE A 1 179 ? -2.041 4.658 6.517 1.00 98.62 179 ILE A C 1
ATOM 1316 O O . ILE A 1 179 ? -1.309 5.208 7.339 1.00 98.62 179 ILE A O 1
ATOM 1320 N N . TYR A 1 180 ? -2.840 5.320 5.689 1.00 98.50 180 TYR A N 1
ATOM 1321 C CA . TYR A 1 180 ? -3.029 6.767 5.658 1.00 98.50 180 TYR A CA 1
ATOM 1322 C C . TYR A 1 180 ? -4.513 7.097 5.815 1.00 98.50 180 TYR A C 1
ATOM 1324 O O . TYR A 1 180 ? -5.372 6.336 5.373 1.00 98.50 180 TYR A O 1
ATOM 1332 N N . ASP A 1 181 ? -4.813 8.250 6.405 1.00 97.44 181 ASP A N 1
ATOM 1333 C CA . ASP A 1 181 ? -6.186 8.744 6.559 1.00 97.44 181 ASP A CA 1
ATOM 1334 C C . ASP A 1 181 ? -6.867 9.028 5.211 1.00 97.44 181 ASP A C 1
ATOM 1336 O O . ASP A 1 181 ? -8.082 8.919 5.088 1.00 97.44 181 ASP A O 1
ATOM 1340 N N . SER A 1 182 ? -6.089 9.382 4.188 1.00 97.44 182 SER A N 1
ATOM 1341 C CA . SER A 1 182 ? -6.581 9.734 2.863 1.00 97.44 182 SER A CA 1
ATOM 1342 C C . SER A 1 182 ? -5.513 9.559 1.783 1.00 97.44 182 SER A C 1
ATOM 1344 O O . SER A 1 182 ? -4.305 9.563 2.044 1.00 97.44 182 SER A O 1
ATOM 1346 N N . ALA A 1 183 ? -5.967 9.473 0.529 1.00 96.81 183 ALA A N 1
ATOM 1347 C CA . ALA A 1 183 ? -5.079 9.433 -0.627 1.00 96.81 183 ALA A CA 1
ATOM 1348 C C . ALA A 1 183 ? -4.253 10.723 -0.741 1.00 96.81 183 ALA A C 1
ATOM 1350 O O . ALA A 1 183 ? -3.068 10.658 -1.051 1.00 96.81 183 ALA A O 1
ATOM 1351 N N . ALA A 1 184 ? -4.844 11.879 -0.414 1.00 95.81 184 ALA A N 1
ATOM 1352 C CA . ALA A 1 184 ? -4.164 13.172 -0.446 1.00 95.81 184 ALA A CA 1
ATOM 1353 C C . ALA A 1 184 ? -2.955 13.209 0.503 1.00 95.81 184 ALA A C 1
ATOM 1355 O O . ALA A 1 184 ? -1.868 13.637 0.104 1.00 95.81 184 ALA A O 1
ATOM 1356 N N . THR A 1 185 ? -3.109 12.698 1.729 1.00 94.31 185 THR A N 1
ATOM 1357 C CA . THR A 1 185 ? -2.007 12.593 2.698 1.00 94.31 185 THR A CA 1
ATOM 1358 C C . THR A 1 185 ? -0.916 11.646 2.204 1.00 94.31 185 THR A C 1
ATOM 1360 O O . THR A 1 185 ? 0.272 11.945 2.351 1.00 94.31 185 THR A O 1
ATOM 1363 N N . ALA A 1 186 ? -1.292 10.525 1.580 1.00 94.44 186 ALA A N 1
ATOM 1364 C CA . ALA A 1 186 ? -0.332 9.597 0.991 1.00 94.44 186 ALA A CA 1
ATOM 1365 C C . ALA A 1 186 ? 0.460 10.265 -0.146 1.00 94.44 186 ALA A C 1
ATOM 1367 O O . ALA A 1 186 ? 1.691 10.344 -0.076 1.00 94.44 186 ALA A O 1
ATOM 1368 N N . THR A 1 187 ? -0.226 10.817 -1.150 1.00 94.00 187 THR A N 1
ATOM 1369 C CA . THR A 1 187 ? 0.399 11.422 -2.338 1.00 94.00 187 THR A CA 1
ATOM 1370 C C . THR A 1 187 ? 1.185 12.691 -2.024 1.00 94.00 187 THR A C 1
ATOM 1372 O O . THR A 1 187 ? 2.183 12.970 -2.682 1.00 94.00 187 THR A O 1
ATOM 1375 N N . GLY A 1 188 ? 0.784 13.450 -1.000 1.00 91.88 188 GLY A N 1
ATOM 1376 C CA . GLY A 1 188 ? 1.522 14.627 -0.538 1.00 91.88 188 GLY A CA 1
ATOM 1377 C C . GLY A 1 188 ? 2.840 14.282 0.163 1.00 91.88 188 GLY A C 1
ATOM 1378 O O . GLY A 1 188 ? 3.726 15.130 0.264 1.00 91.88 188 GLY A O 1
ATOM 1379 N N . ARG A 1 189 ? 3.003 13.040 0.643 1.00 89.31 189 ARG A N 1
ATOM 1380 C CA . ARG A 1 189 ? 4.186 12.623 1.407 1.00 89.31 189 ARG A CA 1
ATOM 1381 C C . ARG A 1 189 ? 5.301 12.045 0.545 1.00 89.31 189 ARG A C 1
ATOM 1383 O O . ARG A 1 189 ? 6.472 12.186 0.914 1.00 89.31 189 ARG A O 1
ATOM 1390 N N . ALA A 1 190 ? 4.958 11.339 -0.524 1.00 87.12 190 ALA A N 1
ATOM 1391 C CA . ALA A 1 190 ? 5.923 10.658 -1.373 1.00 87.12 190 ALA A CA 1
ATOM 1392 C C . ALA A 1 190 ? 5.419 10.578 -2.819 1.00 87.12 190 ALA A C 1
ATOM 1394 O O . ALA A 1 190 ? 4.208 10.494 -3.038 1.00 87.12 190 ALA A O 1
ATOM 1395 N N . PRO A 1 191 ? 6.329 10.536 -3.810 1.00 92.38 191 PRO A N 1
ATOM 1396 C CA . PRO A 1 191 ? 5.968 10.187 -5.177 1.00 92.38 191 PRO A CA 1
ATOM 1397 C C . PRO A 1 191 ? 5.173 8.883 -5.198 1.00 92.38 191 PRO A C 1
ATOM 1399 O O . PRO A 1 191 ? 5.554 7.905 -4.552 1.00 92.38 191 PRO A O 1
ATOM 1402 N N . SER A 1 192 ? 4.042 8.922 -5.891 1.00 94.44 192 SER A N 1
ATOM 1403 C CA . SER A 1 192 ? 2.978 7.935 -5.759 1.00 94.44 192 SER A CA 1
ATOM 1404 C C . SER A 1 192 ? 2.352 7.617 -7.108 1.00 94.44 192 SER A C 1
ATOM 1406 O O . SER A 1 192 ? 2.237 8.498 -7.961 1.00 94.44 192 SER A O 1
ATOM 1408 N N . VAL A 1 193 ? 1.892 6.381 -7.267 1.00 95.56 193 VAL A N 1
ATOM 1409 C CA . VAL A 1 193 ? 1.057 5.931 -8.384 1.00 95.56 193 VAL A CA 1
ATOM 1410 C C . VAL A 1 193 ? -0.072 5.088 -7.798 1.00 95.56 193 VAL A C 1
ATOM 1412 O O . VAL A 1 193 ? 0.191 4.108 -7.104 1.00 95.56 193 VAL A O 1
ATOM 1415 N N . ALA A 1 194 ? -1.328 5.470 -8.042 1.00 95.25 194 ALA A N 1
ATOM 1416 C CA . ALA A 1 194 ? -2.469 4.647 -7.642 1.00 95.25 194 ALA A CA 1
ATOM 1417 C C . ALA A 1 194 ? -2.403 3.294 -8.361 1.00 95.25 194 ALA A C 1
ATOM 1419 O O . ALA A 1 194 ? -2.071 3.243 -9.550 1.00 95.25 194 ALA A O 1
ATOM 1420 N N . LEU A 1 195 ? -2.696 2.200 -7.655 1.00 94.44 195 LEU A N 1
ATOM 1421 C CA . LEU A 1 195 ? -2.740 0.899 -8.316 1.00 94.44 195 LEU A CA 1
ATOM 1422 C C . LEU A 1 195 ? -3.916 0.865 -9.305 1.00 94.44 195 LEU A C 1
ATOM 1424 O O . LEU A 1 195 ? -4.981 1.399 -8.986 1.00 94.44 195 LEU A O 1
ATOM 1428 N N . PRO A 1 196 ? -3.775 0.237 -10.483 1.00 91.94 196 PRO A N 1
ATOM 1429 C CA . PRO A 1 196 ? -4.888 0.082 -11.411 1.00 91.94 196 PRO A CA 1
ATOM 1430 C C . PRO A 1 196 ? -6.075 -0.643 -10.762 1.00 91.94 196 PRO A C 1
ATOM 1432 O O . PRO A 1 196 ? -5.919 -1.362 -9.767 1.00 91.94 196 PRO A O 1
ATOM 1435 N N . LYS A 1 197 ? -7.267 -0.388 -11.299 1.00 85.56 197 LYS A N 1
ATOM 1436 C CA . LYS A 1 197 ? -8.484 -1.130 -10.960 1.00 85.56 197 LYS A CA 1
ATOM 1437 C C . LYS A 1 197 ? -8.607 -2.361 -11.840 1.00 85.56 197 LYS A C 1
ATOM 1439 O O . LYS A 1 197 ? -8.173 -2.267 -13.010 1.00 85.56 197 LYS A O 1
#

Foldseek 3Di:
DDDDDDDDDDDDDDDDDDDDDDDDDDDDDDDDDDDDDDDDDDDDDDDDDDDDDDDPDDPPQDQFPLAPDPVSLQVLLVLLLVLCVVLVNNVWFKKWFACRRVQAHPVPRHGDPDVDHDEIEIETAAQVLLVQLVVVVQDADPVSFKGDFADCVSCVSSVNNVSQVVSCVSSVHGYTYMYGPHPCVVVVPGPIDTRHD

Secondary structure (DSSP, 8-state):
-----PPP----PPP----------------------------------------------PPPTT-SSHHHHHHHHHHHHHHHHHTT-TT-EEEEETHHHHSB-TTT-PBTTSSSPPPEEEEEE-HHHHHHHHHTTPPEEGGGTEE-SPPHHHHHHTT-HHHHHHHHHHHTS-EEEEEES-HHHHHHHS-EEEPP-

Sequence (197 aa):
MLLAWAVLGVQLATPKVASGPFYAATEHHLGVTRWEAAPRLGLDAWTTKFASGDTVGAKATAVPKGFSSADDFARFGADTRDGLTRAGYGNVEPILQGSAVTGQSFRTGQAFDVGRVSDFDIALASPELLQRAQSLGIGLRSGGARTGPLSARDLQALGLKDLASQLSSRAGREVNFMIYDSAATATGRAPSVALPK

pLDDT: mean 77.87, std 26.41, range [30.09, 98.62]

Organism: NCBI:txid2211392